Protein AF-A0AAW2SPJ5-F1 (afdb_monomer_lite)

Foldseek 3Di:
DQDPDWPPDKDWDKDAQDPQDPPQFRIWIWIATRHVRDIQIDTHNDDDPDDTDSCVLPVDDPCCLVQLDDDDDPVCVVPVDPCNVPDDPVVVVVVSVVSVVCSVVSNVVVVVSVVVVVVVVVCVVVVPDDDDDDDFQFWKWFADDPPDDAPPPRDRTDDRWTFHDDPDPQWTWTAHPVGHTDPDIDGNVRIDGDDD

Structure (mmCIF, N/CA/C/O backbone):
data_AF-A0AAW2SPJ5-F1
#
_entry.id   AF-A0AAW2SPJ5-F1
#
loop_
_atom_site.group_PDB
_atom_site.id
_atom_site.type_symbol
_atom_site.label_atom_id
_atom_site.label_alt_id
_atom_site.label_comp_id
_atom_site.label_asym_id
_atom_site.label_entity_id
_atom_site.label_seq_id
_atom_site.pdbx_PDB_ins_code
_atom_site.Cartn_x
_atom_site.Cartn_y
_atom_site.Cartn_z
_atom_site.occupancy
_atom_site.B_iso_or_equiv
_atom_site.auth_seq_id
_atom_site.auth_comp_id
_atom_site.auth_asym_id
_atom_site.auth_atom_id
_atom_site.pdbx_PDB_model_num
ATOM 1 N N . MET A 1 1 ? -7.391 -15.418 -20.085 1.00 48.06 1 MET A N 1
ATOM 2 C CA . MET A 1 1 ? -6.372 -15.567 -21.146 1.00 48.06 1 MET A CA 1
ATOM 3 C C . MET A 1 1 ? -5.021 -15.212 -20.549 1.00 48.06 1 MET A C 1
ATOM 5 O O . MET A 1 1 ? -4.951 -14.235 -19.814 1.00 48.06 1 MET A O 1
ATOM 9 N N . LEU A 1 2 ? -3.995 -16.032 -20.772 1.00 53.69 2 LEU A N 1
ATOM 10 C CA . LEU A 1 2 ? -2.617 -15.716 -20.383 1.00 53.69 2 LEU A CA 1
ATOM 11 C C . LEU A 1 2 ? -2.024 -14.816 -21.476 1.00 53.69 2 LEU A C 1
ATOM 13 O O . LEU A 1 2 ? -2.143 -15.155 -22.651 1.00 53.69 2 LEU A O 1
ATOM 17 N N . SER A 1 3 ? -1.439 -13.673 -21.104 1.00 54.03 3 SER A N 1
ATOM 18 C CA . SER A 1 3 ? -0.676 -12.847 -22.052 1.00 54.03 3 SER A CA 1
ATOM 19 C C . SER A 1 3 ? 0.547 -13.659 -22.509 1.00 54.03 3 SER A C 1
ATOM 21 O O . SER A 1 3 ? 1.207 -14.218 -21.641 1.00 54.03 3 SER A O 1
ATOM 23 N N . PRO A 1 4 ? 0.849 -13.803 -23.811 1.00 63.00 4 PRO A N 1
ATOM 24 C CA . PRO A 1 4 ? 1.945 -14.658 -24.276 1.00 63.00 4 PRO A CA 1
ATOM 25 C C . PRO A 1 4 ? 3.341 -14.048 -24.096 1.00 63.00 4 PRO A C 1
ATOM 27 O O . PRO A 1 4 ? 4.329 -14.779 -24.109 1.00 63.00 4 PRO A O 1
ATOM 30 N N . CYS A 1 5 ? 3.440 -12.730 -23.926 1.00 60.53 5 CYS A N 1
ATOM 31 C CA . CYS A 1 5 ? 4.701 -12.033 -23.689 1.00 60.53 5 CYS A CA 1
ATOM 32 C C . CYS A 1 5 ? 4.492 -10.766 -22.831 1.00 60.53 5 CYS A C 1
ATOM 34 O O . CYS A 1 5 ? 3.348 -10.303 -22.692 1.00 60.53 5 CYS A O 1
ATOM 36 N N . PRO A 1 6 ? 5.565 -10.224 -22.213 1.00 57.28 6 PRO A N 1
ATOM 37 C CA . PRO A 1 6 ? 5.503 -8.975 -21.454 1.00 57.28 6 PRO A CA 1
ATOM 38 C C . PRO A 1 6 ? 4.915 -7.828 -22.283 1.00 57.28 6 PRO A C 1
ATOM 40 O O . PRO A 1 6 ? 5.240 -7.691 -23.459 1.00 57.28 6 PRO A O 1
ATOM 43 N N . PHE A 1 7 ? 4.077 -6.995 -21.665 1.00 60.34 7 PHE A N 1
ATOM 44 C CA . PHE A 1 7 ? 3.499 -5.761 -22.220 1.00 60.34 7 PHE A CA 1
ATOM 45 C C . PHE A 1 7 ? 2.563 -5.927 -23.428 1.00 60.34 7 PHE A C 1
ATOM 47 O O . PHE A 1 7 ? 2.058 -4.932 -23.945 1.00 60.34 7 PHE A O 1
ATOM 54 N N . MET A 1 8 ? 2.250 -7.159 -23.844 1.00 57.53 8 MET A N 1
ATOM 55 C CA . MET A 1 8 ? 1.238 -7.409 -24.879 1.00 57.53 8 MET A CA 1
ATOM 56 C C . MET A 1 8 ? -0.180 -7.099 -24.395 1.00 57.53 8 MET A C 1
ATOM 58 O O . MET A 1 8 ? -1.021 -6.648 -25.169 1.00 57.53 8 MET A O 1
ATOM 62 N N . GLN A 1 9 ? -0.450 -7.331 -23.112 1.00 60.78 9 GLN A N 1
ATOM 63 C CA . GLN A 1 9 ? -1.709 -6.963 -22.489 1.00 60.78 9 GLN A CA 1
ATOM 64 C C . GLN A 1 9 ? -1.446 -6.436 -21.087 1.00 60.78 9 GLN A C 1
ATOM 66 O O . GLN A 1 9 ? -0.777 -7.077 -20.277 1.00 60.78 9 GLN A O 1
ATOM 71 N N . TRP A 1 10 ? -2.021 -5.280 -20.797 1.00 73.12 10 TRP A N 1
ATOM 72 C CA . TRP A 1 10 ? -1.913 -4.634 -19.507 1.00 73.12 10 TRP A CA 1
ATOM 73 C C . TRP A 1 10 ? -3.275 -4.071 -19.109 1.00 73.12 10 TRP A C 1
ATOM 75 O O . TRP A 1 10 ? -4.059 -3.642 -19.954 1.00 73.12 10 TRP A O 1
ATOM 85 N N . GLY A 1 11 ? -3.595 -4.168 -17.823 1.00 65.25 11 GLY A N 1
ATOM 86 C CA . GLY A 1 11 ? -4.817 -3.622 -17.248 1.00 65.25 11 GLY A CA 1
ATOM 87 C C . GLY A 1 11 ? -4.515 -2.303 -16.564 1.00 65.25 11 GLY A C 1
ATOM 88 O O . GLY A 1 11 ? -3.612 -2.256 -15.735 1.00 65.25 11 GLY A O 1
ATOM 89 N N . MET A 1 12 ? -5.268 -1.260 -16.893 1.00 79.56 12 MET A N 1
ATOM 90 C CA . MET A 1 12 ? -5.208 0.022 -16.196 1.00 79.56 12 MET A CA 1
ATOM 91 C C . MET A 1 12 ? -6.445 0.185 -15.318 1.00 79.56 12 MET A C 1
ATOM 93 O O . MET A 1 12 ? -7.546 -0.152 -15.750 1.00 79.56 12 MET A O 1
ATOM 97 N N . ASP A 1 13 ? -6.273 0.706 -14.109 1.00 75.56 13 ASP A N 1
ATOM 98 C CA . ASP A 1 13 ? -7.367 1.025 -13.195 1.00 75.56 13 ASP A CA 1
ATOM 99 C C . ASP A 1 13 ? -7.058 2.299 -12.404 1.00 75.56 13 ASP A C 1
ATOM 101 O O . ASP A 1 13 ? -5.897 2.646 -12.200 1.00 75.56 13 ASP A O 1
ATOM 105 N N . ILE A 1 14 ? -8.087 3.006 -11.947 1.00 77.56 14 ILE A N 1
ATOM 106 C CA . ILE A 1 14 ? -7.939 4.196 -11.109 1.00 77.56 14 ILE A CA 1
ATOM 107 C C . ILE A 1 14 ? -8.468 3.883 -9.714 1.00 77.56 14 ILE A C 1
ATOM 109 O O . ILE A 1 14 ? -9.654 3.643 -9.505 1.00 77.56 14 ILE A O 1
ATOM 113 N N . VAL A 1 15 ? -7.589 3.971 -8.722 1.00 77.38 15 VAL A N 1
ATOM 114 C CA . VAL A 1 15 ? -7.917 3.760 -7.314 1.00 77.38 15 VAL A CA 1
ATOM 115 C C . VAL A 1 15 ? -8.087 5.111 -6.621 1.00 77.38 15 VAL A C 1
ATOM 117 O O . VAL A 1 15 ? -7.134 5.873 -6.457 1.00 77.38 15 VAL A O 1
ATOM 120 N N . GLY A 1 16 ? -9.301 5.420 -6.164 1.00 74.94 16 GLY A N 1
ATOM 121 C CA . GLY A 1 16 ? -9.558 6.587 -5.319 1.00 74.94 16 GLY A CA 1
ATOM 122 C C . GLY A 1 16 ? -11.025 7.030 -5.280 1.00 74.94 16 GLY A C 1
ATOM 123 O O . GLY A 1 16 ? -11.860 6.439 -5.960 1.00 74.94 16 GLY A O 1
ATOM 124 N N . PRO A 1 17 ? -11.351 8.074 -4.489 1.00 70.00 17 PRO A N 1
ATOM 125 C CA . PRO A 1 17 ? -10.415 8.986 -3.827 1.00 70.00 17 PRO A CA 1
ATOM 126 C C . PRO A 1 17 ? -9.836 8.463 -2.493 1.00 70.00 17 PRO A C 1
ATOM 128 O O . PRO A 1 17 ? -10.572 8.070 -1.591 1.00 70.00 17 PRO A O 1
ATOM 131 N N . VAL A 1 18 ? -8.509 8.505 -2.342 1.00 82.31 18 VAL A N 1
ATOM 132 C CA . VAL A 1 18 ? -7.763 8.214 -1.103 1.00 82.31 18 VAL A CA 1
ATOM 133 C C . VAL A 1 18 ? -7.512 9.494 -0.283 1.00 82.31 18 VAL A C 1
ATOM 135 O O . VAL A 1 18 ? -7.601 10.596 -0.836 1.00 82.31 18 VAL A O 1
ATOM 138 N N . PRO A 1 19 ? -7.204 9.396 1.032 1.00 81.50 19 PRO A N 1
ATOM 139 C CA . PRO A 1 19 ? -6.885 10.562 1.854 1.00 81.50 19 PRO A CA 1
ATOM 140 C C . PRO A 1 19 ? -5.807 11.433 1.207 1.00 81.50 19 PRO A C 1
ATOM 142 O O . PRO A 1 19 ? -4.801 10.919 0.720 1.00 81.50 19 PRO A O 1
ATOM 145 N N . LEU A 1 20 ? -6.031 12.748 1.222 1.00 73.50 20 LEU A N 1
ATOM 146 C CA . LEU A 1 20 ? -5.197 13.725 0.524 1.00 73.50 20 LEU A CA 1
ATOM 147 C C . LEU A 1 20 ? -3.720 13.581 0.910 1.00 73.50 20 LEU A C 1
ATOM 149 O O . LEU A 1 20 ? -3.338 13.756 2.070 1.00 73.50 20 LEU A O 1
ATOM 153 N N . ALA A 1 21 ? -2.894 13.280 -0.089 1.00 71.81 21 ALA A N 1
ATOM 154 C CA . ALA A 1 21 ? -1.445 13.278 0.024 1.00 71.81 21 ALA A CA 1
ATOM 155 C C . ALA A 1 21 ? -0.864 14.654 -0.352 1.00 71.81 21 ALA A C 1
ATOM 157 O O . ALA A 1 21 ? -1.579 15.576 -0.759 1.00 71.81 21 ALA A O 1
ATOM 158 N N . ALA A 1 22 ? 0.458 14.802 -0.218 1.00 67.19 22 ALA A N 1
ATOM 159 C CA . ALA A 1 22 ? 1.165 16.008 -0.643 1.00 67.19 22 ALA A CA 1
ATOM 160 C C . ALA A 1 22 ? 0.800 16.380 -2.096 1.00 67.19 22 ALA A C 1
ATOM 162 O O . ALA A 1 22 ? 0.761 15.520 -2.977 1.00 67.19 22 ALA A O 1
ATOM 163 N N . GLY A 1 23 ? 0.505 17.662 -2.335 1.00 67.31 23 GLY A N 1
ATOM 164 C CA . GLY A 1 23 ? 0.082 18.157 -3.650 1.00 67.31 23 GLY A CA 1
ATOM 165 C C . GLY A 1 23 ? -1.381 17.873 -4.013 1.00 67.31 23 GLY A C 1
ATOM 166 O O . GLY A 1 23 ? -1.692 17.800 -5.195 1.00 67.31 23 GLY A O 1
ATOM 167 N N . GLN A 1 24 ? -2.268 17.685 -3.025 1.00 76.06 24 GLN A N 1
ATOM 168 C CA . GLN A 1 24 ? -3.706 17.407 -3.223 1.00 76.06 24 GLN A CA 1
ATOM 169 C C . GLN A 1 24 ? -3.997 16.138 -4.047 1.00 76.06 24 GLN A C 1
ATOM 171 O O . GLN A 1 24 ? -5.088 15.972 -4.595 1.00 76.06 24 GLN A O 1
ATOM 176 N N . ARG A 1 25 ? -3.026 15.220 -4.119 1.00 75.75 25 ARG A N 1
ATOM 177 C CA . ARG A 1 25 ? -3.151 13.946 -4.828 1.00 75.75 25 ARG A CA 1
ATOM 178 C C . ARG A 1 25 ? -4.089 13.025 -4.061 1.00 75.75 25 ARG A C 1
ATOM 180 O O . ARG A 1 25 ? -3.880 12.787 -2.870 1.00 75.75 25 ARG A O 1
ATOM 187 N N . LYS A 1 26 ? -5.136 12.557 -4.737 1.00 81.69 26 LYS A N 1
ATOM 188 C CA . LYS A 1 26 ? -6.214 11.747 -4.155 1.00 81.69 26 LYS A CA 1
ATOM 189 C C . LYS A 1 26 ? -6.595 10.536 -4.999 1.00 81.69 26 LYS A C 1
ATOM 191 O O . LYS A 1 26 ? -7.411 9.754 -4.545 1.00 81.69 26 LYS A O 1
ATOM 196 N N . PHE A 1 27 ? -6.033 10.354 -6.185 1.00 76.38 27 PHE A N 1
ATOM 197 C CA . PHE A 1 27 ? -6.242 9.154 -6.995 1.00 76.38 27 PHE A CA 1
ATOM 198 C C . PHE A 1 27 ? -4.905 8.471 -7.263 1.00 76.38 27 PHE A C 1
ATOM 200 O O . PHE A 1 27 ? -3.856 9.096 -7.122 1.00 76.38 27 PHE A O 1
ATOM 207 N N . LEU A 1 28 ? -4.943 7.199 -7.629 1.00 78.81 28 LEU A N 1
ATOM 208 C CA . LEU A 1 28 ? -3.804 6.428 -8.107 1.00 78.81 28 LEU A CA 1
ATOM 209 C C . LEU A 1 28 ? -4.207 5.807 -9.439 1.00 78.81 28 LEU A C 1
ATOM 211 O O . LEU A 1 28 ? -5.129 5.000 -9.457 1.00 78.81 28 LEU A O 1
ATOM 215 N N . LEU A 1 29 ? -3.542 6.160 -10.530 1.00 78.25 29 LEU A N 1
ATOM 216 C CA . LEU A 1 29 ? -3.619 5.372 -11.755 1.00 78.25 29 LEU A CA 1
ATOM 217 C C . LEU A 1 29 ? -2.707 4.166 -11.581 1.00 78.25 29 LEU A C 1
ATOM 219 O O . LEU A 1 29 ? -1.551 4.343 -11.220 1.00 78.25 29 LEU A O 1
ATOM 223 N N . VAL A 1 30 ? -3.213 2.962 -11.805 1.00 77.44 30 VAL A N 1
ATOM 224 C CA . VAL A 1 30 ? -2.493 1.701 -11.645 1.00 77.44 30 VAL A CA 1
ATOM 225 C C . VAL A 1 30 ? -2.467 0.990 -12.986 1.00 77.44 30 VAL A C 1
ATOM 227 O O . VAL A 1 30 ? -3.516 0.801 -13.587 1.00 77.44 30 VAL A O 1
ATOM 230 N N . ALA A 1 31 ? -1.297 0.568 -13.448 1.00 78.50 31 ALA A N 1
ATOM 231 C CA . ALA A 1 31 ? -1.124 -0.179 -14.685 1.00 78.50 31 ALA A CA 1
ATOM 232 C C . ALA A 1 31 ? -0.455 -1.523 -14.378 1.00 78.50 31 ALA A C 1
ATOM 234 O O . ALA A 1 31 ? 0.567 -1.568 -13.702 1.00 78.50 31 ALA A O 1
ATOM 235 N N . ILE A 1 32 ? -1.034 -2.630 -14.837 1.00 76.62 32 ILE A N 1
ATOM 236 C CA . ILE A 1 32 ? -0.573 -3.982 -14.515 1.00 76.62 32 ILE A CA 1
ATOM 237 C C . ILE A 1 32 ? -0.309 -4.749 -15.798 1.00 76.62 32 ILE A C 1
ATOM 239 O O . ILE A 1 32 ? -1.250 -5.052 -16.526 1.00 76.62 32 ILE A O 1
ATOM 243 N N . ASP A 1 33 ? 0.936 -5.148 -16.037 1.00 80.50 33 ASP A N 1
ATOM 244 C CA . ASP A 1 33 ? 1.253 -6.094 -17.105 1.00 80.50 33 ASP A CA 1
ATOM 245 C C . ASP A 1 33 ? 0.731 -7.495 -16.754 1.00 80.50 33 ASP A C 1
ATOM 247 O O . ASP A 1 33 ? 1.022 -8.054 -15.693 1.00 80.50 33 ASP A O 1
ATOM 251 N N . TYR A 1 34 ? -0.054 -8.097 -17.645 1.00 69.56 34 TYR A N 1
ATOM 252 C CA . TYR A 1 34 ? -0.725 -9.363 -17.356 1.00 69.56 34 TYR A CA 1
ATOM 253 C C . TYR A 1 34 ? 0.201 -10.575 -17.410 1.00 69.56 34 TYR A C 1
ATOM 255 O O . TYR A 1 34 ? -0.136 -11.581 -16.771 1.00 69.56 34 TYR A O 1
ATOM 263 N N . PHE A 1 35 ? 1.332 -10.492 -18.119 1.00 59.19 35 PHE A N 1
ATOM 264 C CA . PHE A 1 35 ? 2.318 -11.572 -18.198 1.00 59.19 35 PHE A CA 1
ATOM 265 C C . PHE A 1 35 ? 3.221 -11.598 -16.965 1.00 59.19 35 PHE A C 1
ATOM 267 O O . PHE A 1 35 ? 3.219 -12.569 -16.212 1.00 59.19 35 PHE A O 1
ATOM 274 N N . THR A 1 36 ? 3.945 -10.509 -16.716 1.00 69.19 36 THR A N 1
ATOM 275 C CA . THR A 1 36 ? 4.910 -10.416 -15.612 1.00 69.19 36 THR A CA 1
ATOM 276 C C . THR A 1 36 ? 4.255 -10.143 -14.258 1.00 69.19 36 THR A C 1
ATOM 278 O O . THR A 1 36 ? 4.920 -10.253 -13.230 1.00 69.19 36 THR A O 1
ATOM 281 N N . LYS A 1 37 ? 2.964 -9.770 -14.240 1.00 75.81 37 LYS A N 1
ATOM 282 C CA . LYS A 1 37 ? 2.266 -9.225 -13.058 1.00 75.81 37 LYS A CA 1
ATOM 283 C C . LYS A 1 37 ? 2.956 -7.987 -12.483 1.00 75.81 37 LYS A C 1
ATOM 285 O O . LYS A 1 37 ? 2.783 -7.670 -11.307 1.00 75.81 37 LYS A O 1
ATOM 290 N N . TRP A 1 38 ? 3.740 -7.292 -13.304 1.00 68.81 38 TRP A N 1
ATOM 291 C CA . TRP A 1 38 ? 4.389 -6.046 -12.934 1.00 68.81 38 TRP A CA 1
ATOM 292 C C . TRP A 1 38 ? 3.347 -4.935 -12.779 1.00 68.81 38 TRP A C 1
ATOM 294 O O . TRP A 1 38 ? 2.427 -4.850 -13.589 1.00 68.81 38 TRP A O 1
ATOM 304 N N . VAL A 1 39 ? 3.473 -4.125 -11.724 1.00 71.44 39 VAL A N 1
ATOM 305 C CA . VAL A 1 39 ? 2.496 -3.098 -11.335 1.00 71.44 39 VAL A CA 1
ATOM 306 C C . VAL A 1 39 ? 3.175 -1.736 -11.269 1.00 71.44 39 VAL A C 1
ATOM 308 O O . VAL A 1 39 ? 4.134 -1.558 -10.516 1.00 71.44 39 VAL A O 1
ATOM 311 N N . GLU A 1 40 ? 2.603 -0.787 -11.994 1.00 75.25 40 GLU A N 1
ATOM 312 C CA . GLU A 1 40 ? 2.923 0.632 -12.021 1.00 75.25 40 GLU A CA 1
ATOM 313 C C . GLU A 1 40 ? 1.820 1.421 -11.323 1.00 75.25 40 GLU A C 1
ATOM 315 O O . GLU A 1 40 ? 0.650 1.104 -11.520 1.00 75.25 40 GLU A O 1
ATOM 320 N N . ALA A 1 41 ? 2.149 2.435 -10.515 1.00 79.12 41 ALA A N 1
ATOM 321 C CA . ALA A 1 41 ? 1.128 3.302 -9.931 1.00 79.12 41 ALA A CA 1
ATOM 322 C C . ALA A 1 41 ? 1.574 4.768 -9.827 1.00 79.12 41 ALA A C 1
ATOM 324 O O . ALA A 1 41 ? 2.587 5.062 -9.190 1.00 79.12 41 ALA A O 1
ATOM 325 N N . GLU A 1 42 ? 0.777 5.692 -10.367 1.00 76.38 42 GLU A N 1
ATOM 326 C CA . GLU A 1 42 ? 1.030 7.133 -10.315 1.00 76.38 42 GLU A CA 1
ATOM 327 C C . GLU A 1 42 ? -0.051 7.876 -9.503 1.00 76.38 42 GLU A C 1
ATOM 329 O O . GLU A 1 42 ? -1.245 7.723 -9.769 1.00 76.38 42 GLU A O 1
ATOM 334 N N . PRO A 1 43 ? 0.325 8.694 -8.497 1.00 76.12 43 PRO A N 1
ATOM 335 C CA . PRO A 1 43 ? -0.630 9.469 -7.712 1.00 76.12 43 PRO A CA 1
ATOM 336 C C . PRO A 1 43 ? -1.062 10.762 -8.413 1.00 76.12 43 PRO A C 1
ATOM 338 O O . PRO A 1 43 ? -0.239 11.639 -8.680 1.00 76.12 43 PRO A O 1
ATOM 341 N N . LEU A 1 44 ? -2.374 10.934 -8.573 1.00 69.81 44 LEU A N 1
ATOM 342 C CA . LEU A 1 44 ? -3.002 12.021 -9.322 1.00 69.81 44 LEU A CA 1
ATOM 343 C C . LEU A 1 44 ? -3.829 12.946 -8.427 1.00 69.81 44 LEU A C 1
ATOM 345 O O . LEU A 1 44 ? -4.528 12.513 -7.505 1.00 69.81 44 LEU A O 1
ATOM 349 N N . ALA A 1 45 ? -3.774 14.248 -8.711 1.00 73.62 45 ALA A N 1
ATOM 350 C CA . ALA A 1 45 ? -4.624 15.256 -8.066 1.00 73.62 45 ALA A CA 1
ATOM 351 C C . ALA A 1 45 ? -6.010 15.354 -8.718 1.00 73.62 45 ALA A C 1
ATOM 353 O O . ALA A 1 45 ? -7.016 15.581 -8.036 1.00 73.62 45 ALA A O 1
ATOM 354 N N . ARG A 1 46 ? -6.071 15.139 -10.034 1.00 66.56 46 ARG A N 1
ATOM 355 C CA . ARG A 1 46 ? -7.278 15.138 -10.862 1.00 66.56 46 ARG A CA 1
ATOM 356 C C . ARG A 1 46 ? -7.148 14.050 -11.923 1.00 66.56 46 ARG A C 1
ATOM 358 O O . ARG A 1 46 ? -6.036 13.697 -12.280 1.00 66.56 46 ARG A O 1
ATOM 365 N N . ILE A 1 47 ? -8.281 13.532 -12.384 1.00 62.00 47 ILE A N 1
ATOM 366 C CA . ILE A 1 47 ? -8.345 12.608 -13.517 1.00 62.00 47 ILE A CA 1
ATOM 367 C C . ILE A 1 47 ? -8.557 13.494 -14.745 1.00 62.00 47 ILE A C 1
ATOM 369 O O . ILE A 1 47 ? -9.621 14.096 -14.886 1.00 62.00 47 ILE A O 1
ATOM 373 N N . THR A 1 48 ? -7.518 13.662 -15.555 1.00 55.72 48 THR A N 1
ATOM 374 C CA . THR A 1 48 ? -7.530 14.457 -16.792 1.00 55.72 48 THR A CA 1
ATOM 375 C C . THR A 1 48 ? -6.967 13.605 -17.918 1.00 55.72 48 THR A C 1
ATOM 377 O O . THR A 1 48 ? -6.003 12.885 -17.703 1.00 55.72 48 THR A O 1
ATOM 380 N N . GLU A 1 49 ? -7.533 13.693 -19.118 1.00 45.34 49 GLU A N 1
ATOM 381 C CA . GLU A 1 49 ? -7.251 12.776 -20.238 1.00 45.34 49 GLU A CA 1
ATOM 382 C C . GLU A 1 49 ? -5.833 12.884 -20.855 1.00 45.34 49 GLU A C 1
ATOM 384 O O . GLU A 1 49 ? -5.597 12.295 -21.906 1.00 45.34 49 GLU A O 1
ATOM 389 N N . GLY A 1 50 ? -4.868 13.600 -20.254 1.00 42.47 50 GLY A N 1
ATOM 390 C CA . GLY A 1 50 ? -3.613 13.907 -20.958 1.00 42.47 50 GLY A CA 1
ATOM 391 C C . GLY A 1 50 ? -2.342 14.254 -20.177 1.00 42.47 50 GLY A C 1
ATOM 392 O O . GLY A 1 50 ? -1.412 14.724 -20.823 1.00 42.47 50 GLY A O 1
ATOM 393 N N . GLU A 1 51 ? -2.235 14.058 -18.855 1.00 41.19 51 GLU A N 1
ATOM 394 C CA . GLU A 1 51 ? -1.051 14.547 -18.099 1.00 41.19 51 GLU A CA 1
ATOM 395 C C . GLU A 1 51 ? -0.329 13.525 -17.194 1.00 41.19 51 GLU A C 1
ATOM 397 O O . GLU A 1 51 ? 0.602 13.898 -16.476 1.00 41.19 51 GLU A O 1
ATOM 402 N N . ASP A 1 52 ? -0.677 12.240 -17.252 1.00 46.56 52 ASP A N 1
ATOM 403 C CA . ASP A 1 52 ? -0.110 11.231 -16.346 1.00 46.56 52 ASP A CA 1
ATOM 404 C C . ASP A 1 52 ? 1.098 10.547 -17.008 1.00 46.56 52 ASP A C 1
ATOM 406 O O . ASP A 1 52 ? 0.941 9.650 -17.842 1.00 46.56 52 ASP A O 1
ATOM 410 N N . ASN A 1 53 ? 2.312 11.028 -16.705 1.00 46.25 53 ASN A N 1
ATOM 411 C CA . ASN A 1 53 ? 3.555 10.472 -17.243 1.00 46.25 53 ASN A CA 1
ATOM 412 C C . ASN A 1 53 ? 4.311 9.648 -16.173 1.00 46.25 53 ASN A C 1
ATOM 414 O O . ASN A 1 53 ? 5.069 10.226 -15.377 1.00 46.25 53 ASN A O 1
ATOM 418 N N . PRO A 1 54 ? 4.219 8.302 -16.201 1.00 44.53 54 PRO A N 1
ATOM 419 C CA . PRO A 1 54 ? 4.890 7.416 -15.241 1.00 44.53 54 PRO A CA 1
ATOM 420 C C . PRO A 1 54 ? 6.427 7.554 -15.219 1.00 44.53 54 PRO A C 1
ATOM 422 O O . PRO A 1 54 ? 7.083 7.214 -14.233 1.00 44.53 54 PRO A O 1
ATOM 425 N N . GLN A 1 55 ? 7.036 8.163 -16.243 1.00 41.41 55 GLN A N 1
ATOM 426 C CA . GLN A 1 55 ? 8.487 8.397 -16.359 1.00 41.41 55 GLN A CA 1
ATOM 427 C C . GLN A 1 55 ? 9.115 9.228 -15.218 1.00 41.41 55 GLN A C 1
ATOM 429 O O . GLN A 1 55 ? 10.335 9.337 -15.107 1.00 41.41 55 GLN A O 1
ATOM 434 N N . ARG A 1 56 ? 8.329 9.851 -14.331 1.00 41.88 56 ARG A N 1
ATOM 435 C CA . ARG A 1 56 ? 8.893 10.637 -13.217 1.00 41.88 56 ARG A CA 1
ATOM 436 C C . ARG A 1 56 ? 9.472 9.783 -12.085 1.00 41.88 56 ARG A C 1
ATOM 438 O O . ARG A 1 56 ? 10.344 10.259 -11.355 1.00 41.88 56 ARG A O 1
ATOM 445 N N . VAL A 1 57 ? 8.996 8.548 -11.925 1.00 47.12 57 VAL A N 1
ATOM 446 C CA . VAL A 1 57 ? 9.534 7.571 -10.956 1.00 47.12 57 VAL A CA 1
ATOM 447 C C . VAL A 1 57 ? 10.547 6.637 -11.634 1.00 47.12 57 VAL A C 1
ATOM 449 O O . VAL A 1 57 ? 11.509 6.202 -10.992 1.00 47.12 57 VAL A O 1
ATOM 452 N N . TYR A 1 58 ? 10.386 6.423 -12.941 1.00 50.66 58 TYR A N 1
ATOM 453 C CA . TYR A 1 58 ? 11.177 5.521 -13.772 1.00 50.66 58 TYR A CA 1
ATOM 454 C C . TYR A 1 58 ? 12.030 6.325 -14.736 1.00 50.66 58 TYR A C 1
ATOM 456 O O . TYR A 1 58 ? 11.525 6.904 -15.690 1.00 50.66 58 TYR A O 1
ATOM 464 N N . ARG A 1 59 ? 13.336 6.388 -14.465 1.00 57.28 59 ARG A N 1
ATOM 465 C CA . ARG A 1 59 ? 14.251 7.092 -15.369 1.00 57.28 59 ARG A CA 1
ATOM 466 C C . ARG A 1 59 ? 14.346 6.376 -16.720 1.00 57.28 59 ARG A C 1
ATOM 468 O O . ARG A 1 59 ? 14.537 7.052 -17.719 1.00 57.28 59 ARG A O 1
ATOM 475 N N . GLU A 1 60 ? 14.176 5.055 -16.719 1.00 67.25 60 GLU A N 1
ATOM 476 C CA . GLU A 1 60 ? 14.100 4.209 -17.908 1.00 67.25 60 GLU A CA 1
ATOM 477 C C . GLU A 1 60 ? 12.671 3.698 -18.103 1.00 67.25 60 GLU A C 1
ATOM 479 O O . GLU A 1 60 ? 11.970 3.371 -17.145 1.00 67.25 60 GLU A O 1
ATOM 484 N N . THR A 1 61 ? 12.220 3.602 -19.351 1.00 68.06 61 THR A N 1
ATOM 485 C CA . THR A 1 61 ? 10.888 3.058 -19.640 1.00 68.06 61 THR A CA 1
ATOM 486 C C . THR A 1 61 ? 10.868 1.533 -19.473 1.00 68.06 61 THR A C 1
ATOM 488 O O . THR A 1 61 ? 11.859 0.863 -19.771 1.00 68.06 61 THR A O 1
ATOM 491 N N . PRO A 1 62 ? 9.732 0.921 -19.093 1.00 64.75 62 PRO A N 1
ATOM 492 C CA . PRO A 1 62 ? 9.624 -0.540 -19.033 1.00 64.75 62 PRO A CA 1
ATOM 493 C C . PRO A 1 62 ? 9.980 -1.228 -20.362 1.00 64.75 62 PRO A C 1
ATOM 495 O O . PRO A 1 62 ? 10.565 -2.310 -20.375 1.00 64.75 62 PRO A O 1
ATOM 498 N N . PHE A 1 63 ? 9.693 -0.565 -21.486 1.00 67.88 63 PHE A N 1
ATOM 499 C CA . PHE A 1 63 ? 10.090 -1.023 -22.812 1.00 67.88 63 PHE A CA 1
ATOM 500 C C . PHE A 1 63 ? 11.618 -0.999 -23.002 1.00 67.88 63 PHE A C 1
ATOM 502 O O . PHE A 1 63 ? 12.171 -1.985 -23.488 1.00 67.88 63 PHE A O 1
ATOM 509 N N . SER A 1 64 ? 12.325 0.055 -22.565 1.00 74.19 64 SER A N 1
ATOM 510 C CA . SER A 1 64 ? 13.795 0.090 -22.656 1.00 74.19 64 SER A CA 1
ATOM 511 C C . SER A 1 64 ? 14.466 -0.941 -21.749 1.00 74.19 64 SER A C 1
ATOM 513 O O . SER A 1 64 ? 15.470 -1.526 -22.143 1.00 74.19 64 SER A O 1
ATOM 515 N N . LEU A 1 65 ? 13.882 -1.274 -20.594 1.00 71.25 65 LEU A N 1
ATOM 516 C CA . LEU A 1 65 ? 14.401 -2.342 -19.729 1.00 71.25 65 LEU A CA 1
ATOM 517 C C . LEU A 1 65 ? 14.280 -3.744 -20.350 1.00 71.25 65 LEU A C 1
ATOM 519 O O . LEU A 1 65 ? 15.115 -4.615 -20.082 1.00 71.25 65 LEU A O 1
ATOM 523 N N . VAL A 1 66 ? 13.258 -3.993 -21.173 1.00 69.69 66 VAL A N 1
ATOM 524 C CA . VAL A 1 66 ? 13.083 -5.284 -21.860 1.00 69.69 66 VAL A CA 1
ATOM 525 C C . VAL A 1 66 ? 13.894 -5.350 -23.146 1.00 69.69 66 VAL A C 1
ATOM 527 O O . VAL A 1 66 ? 14.595 -6.338 -23.359 1.00 69.69 66 VAL A O 1
ATOM 530 N N . TYR A 1 67 ? 13.822 -4.308 -23.973 1.00 72.25 67 TYR A N 1
ATOM 531 C CA . TYR A 1 67 ? 14.336 -4.322 -25.344 1.00 72.25 67 TYR A CA 1
ATOM 532 C C . TYR A 1 67 ? 15.658 -3.561 -25.527 1.00 72.25 67 TYR A C 1
ATOM 534 O O . TYR A 1 67 ? 16.230 -3.584 -26.610 1.00 72.25 67 TYR A O 1
ATOM 542 N N . GLY A 1 68 ? 16.157 -2.888 -24.488 1.00 71.50 68 GLY A N 1
ATOM 543 C CA . GLY A 1 68 ? 17.426 -2.147 -24.495 1.00 71.50 68 GLY A CA 1
ATOM 544 C C . GLY A 1 68 ? 17.334 -0.754 -25.107 1.00 71.50 68 GLY A C 1
ATOM 545 O O . GLY A 1 68 ? 18.283 0.015 -25.044 1.00 71.50 68 GLY A O 1
ATOM 546 N N . THR A 1 69 ? 16.197 -0.389 -25.688 1.00 77.38 69 THR A N 1
ATOM 547 C CA . THR A 1 69 ? 16.004 0.897 -26.366 1.00 77.38 69 THR A CA 1
ATOM 548 C C . THR A 1 69 ? 14.643 1.467 -26.039 1.00 77.38 69 THR A C 1
ATOM 550 O O . THR A 1 69 ? 13.683 0.711 -25.937 1.00 77.38 69 THR A O 1
ATOM 553 N N . GLU A 1 70 ? 14.519 2.786 -25.937 1.00 77.00 70 GLU A N 1
ATOM 554 C CA . GLU A 1 70 ? 13.210 3.431 -25.806 1.00 77.00 70 GLU A CA 1
ATOM 555 C C . GLU A 1 70 ? 12.320 3.164 -27.024 1.00 77.00 70 GLU A C 1
ATOM 557 O O . GLU A 1 70 ? 12.776 3.266 -28.171 1.00 77.00 70 GLU A O 1
ATOM 562 N N . ALA A 1 71 ? 11.042 2.877 -26.764 1.00 76.75 71 ALA A N 1
ATOM 563 C CA . ALA A 1 71 ? 10.033 2.711 -27.803 1.00 76.75 71 ALA A CA 1
ATOM 564 C C . ALA A 1 71 ? 9.877 3.995 -28.625 1.00 76.75 71 ALA A C 1
ATOM 566 O O . ALA A 1 71 ? 9.938 5.097 -28.080 1.00 76.75 71 ALA A O 1
ATOM 567 N N . ILE A 1 72 ? 9.602 3.847 -29.921 1.00 71.81 72 ILE A N 1
ATOM 568 C CA . ILE A 1 72 ? 9.074 4.947 -30.731 1.00 71.81 72 ILE A CA 1
ATOM 569 C C . ILE A 1 72 ? 7.582 5.042 -30.420 1.00 71.81 72 ILE A C 1
ATOM 571 O O . ILE A 1 72 ? 6.821 4.114 -30.701 1.00 71.81 72 ILE A O 1
ATOM 575 N N . ILE A 1 73 ? 7.159 6.145 -29.808 1.00 72.25 73 ILE A N 1
ATOM 576 C CA . ILE A 1 73 ? 5.742 6.374 -29.517 1.00 72.25 73 ILE A CA 1
ATOM 577 C C . ILE A 1 73 ? 4.984 6.760 -30.800 1.00 72.25 73 ILE A C 1
ATOM 579 O O . ILE A 1 73 ? 5.547 7.437 -31.660 1.00 72.25 73 ILE A O 1
ATOM 583 N N . PRO A 1 74 ? 3.690 6.413 -30.940 1.00 59.25 74 PRO A N 1
ATOM 584 C CA . PRO A 1 74 ? 2.909 6.743 -32.137 1.00 59.25 74 PRO A CA 1
ATOM 585 C C . PRO A 1 74 ? 2.906 8.236 -32.511 1.00 59.25 74 PRO A C 1
ATOM 587 O O . PRO A 1 74 ? 2.855 8.579 -33.689 1.00 59.25 74 PRO A O 1
ATOM 590 N N . ALA A 1 75 ? 3.020 9.134 -31.526 1.00 63.62 75 ALA A N 1
ATOM 591 C CA . ALA A 1 75 ? 3.121 10.575 -31.760 1.00 63.62 75 ALA A CA 1
ATOM 592 C C . ALA A 1 75 ? 4.381 10.975 -32.560 1.00 63.62 75 ALA A C 1
ATOM 594 O O . ALA A 1 75 ? 4.315 11.893 -33.375 1.00 63.62 75 ALA A O 1
ATOM 595 N N . GLU A 1 76 ? 5.500 10.260 -32.390 1.00 60.12 76 GLU A N 1
ATOM 596 C CA . GLU A 1 76 ? 6.749 10.488 -33.138 1.00 60.12 76 GLU A CA 1
ATOM 597 C C . GLU A 1 76 ? 6.678 10.020 -34.600 1.00 60.12 76 GLU A C 1
ATOM 599 O O . GLU A 1 76 ? 7.507 10.419 -35.416 1.00 60.12 76 GLU A O 1
ATOM 604 N N . LEU A 1 77 ? 5.695 9.181 -34.947 1.00 63.75 77 LEU A N 1
ATOM 605 C CA . LEU A 1 77 ? 5.430 8.791 -36.336 1.00 63.75 77 LEU A CA 1
ATOM 606 C C . LEU A 1 77 ? 4.567 9.834 -37.059 1.00 63.75 77 LEU A C 1
ATOM 608 O O . LEU A 1 77 ? 4.723 10.035 -38.260 1.00 63.75 77 LEU A O 1
ATOM 612 N N . GLY A 1 78 ? 3.662 10.497 -36.330 1.00 68.19 78 GLY A N 1
ATOM 613 C CA . GLY A 1 78 ? 2.801 11.557 -36.867 1.00 68.19 78 GLY A CA 1
ATOM 614 C C . GLY A 1 78 ? 3.523 12.894 -37.061 1.00 68.19 78 GLY A C 1
ATOM 615 O O . GLY A 1 78 ? 3.189 13.646 -37.975 1.00 68.19 78 GLY A O 1
ATOM 616 N N . ILE A 1 79 ? 4.527 13.179 -36.227 1.00 77.44 79 ILE A N 1
ATOM 617 C CA . ILE A 1 79 ? 5.435 14.324 -36.360 1.00 77.44 79 ILE A CA 1
ATOM 618 C C . ILE A 1 79 ? 6.851 13.750 -36.396 1.00 77.44 79 ILE A C 1
ATOM 620 O O . ILE A 1 79 ? 7.306 13.278 -35.353 1.00 77.44 79 ILE A O 1
ATOM 624 N N . PRO A 1 80 ? 7.549 13.768 -37.547 1.00 71.88 80 PRO A N 1
ATOM 625 C CA . PRO A 1 80 ? 8.817 13.067 -37.689 1.00 71.88 80 PRO A CA 1
ATOM 626 C C . PRO A 1 80 ? 9.835 13.598 -36.675 1.00 71.88 80 PRO A C 1
ATOM 628 O O . PRO A 1 80 ? 10.322 14.726 -36.775 1.00 71.88 80 PRO A O 1
ATOM 631 N N . SER A 1 81 ? 10.132 12.773 -35.669 1.00 68.62 81 SER A N 1
ATOM 632 C CA . SER A 1 81 ? 11.129 13.084 -34.648 1.00 68.62 81 SER A CA 1
ATOM 633 C C . SER A 1 81 ? 12.540 12.985 -35.239 1.00 68.62 81 SER A C 1
ATOM 635 O O . SER A 1 81 ? 12.759 12.369 -36.285 1.00 68.62 81 SER A O 1
ATOM 637 N N . HIS A 1 82 ? 13.540 13.570 -34.572 1.00 73.94 82 HIS A N 1
ATOM 638 C CA . HIS A 1 82 ? 14.933 13.501 -35.039 1.00 73.94 82 HIS A CA 1
ATOM 639 C C . HIS A 1 82 ? 15.429 12.051 -35.196 1.00 73.94 82 HIS A C 1
ATOM 641 O O . HIS A 1 82 ? 16.213 11.763 -36.098 1.00 73.94 82 HIS A O 1
ATOM 647 N N . ARG A 1 83 ? 14.921 11.132 -34.358 1.00 71.81 83 ARG A N 1
ATOM 648 C CA . ARG A 1 83 ? 15.214 9.690 -34.417 1.00 71.81 83 ARG A CA 1
ATOM 649 C C . ARG A 1 83 ? 14.684 9.043 -35.700 1.00 71.81 83 ARG A C 1
ATOM 651 O O . ARG A 1 83 ? 15.327 8.140 -36.219 1.00 71.81 83 ARG A O 1
ATOM 658 N N . VAL A 1 84 ? 13.543 9.515 -36.206 1.00 75.88 84 VAL A N 1
ATOM 659 C CA . VAL A 1 84 ? 12.922 9.030 -37.449 1.00 75.88 84 VAL A CA 1
ATOM 660 C C . VAL A 1 84 ? 13.589 9.664 -38.672 1.00 75.88 84 VAL A C 1
ATOM 662 O O . VAL A 1 84 ? 13.877 8.969 -39.640 1.00 75.88 84 VAL A O 1
ATOM 665 N N . MET A 1 85 ? 13.880 10.969 -38.626 1.00 80.75 85 MET A N 1
ATOM 666 C CA . MET A 1 85 ? 14.467 11.693 -39.763 1.00 80.75 85 MET A CA 1
ATOM 667 C C . MET A 1 85 ? 15.907 11.277 -40.080 1.00 80.75 85 MET A C 1
ATOM 669 O O . MET A 1 85 ? 16.276 11.223 -41.248 1.00 80.75 85 MET A O 1
ATOM 673 N N . ASN A 1 86 ? 16.710 10.972 -39.058 1.00 77.81 86 ASN A N 1
ATOM 674 C CA . ASN A 1 86 ? 18.125 10.613 -39.206 1.00 77.81 86 ASN A CA 1
ATOM 675 C C . ASN A 1 86 ? 18.380 9.115 -38.995 1.00 77.81 86 ASN A C 1
ATOM 677 O O . ASN A 1 86 ? 19.465 8.718 -38.563 1.00 77.81 86 ASN A O 1
ATOM 681 N N . PHE A 1 87 ? 17.375 8.278 -39.258 1.00 77.12 87 PHE A N 1
ATOM 682 C CA . PHE A 1 87 ? 17.514 6.835 -39.139 1.00 77.12 87 PHE A CA 1
ATOM 683 C C . PHE A 1 87 ? 18.546 6.306 -40.147 1.00 77.12 87 PHE A C 1
ATOM 685 O O . PHE A 1 87 ? 18.427 6.509 -41.354 1.00 77.12 87 PHE A O 1
ATOM 692 N N . SER A 1 88 ? 19.548 5.597 -39.637 1.00 84.12 88 SER A N 1
ATOM 693 C CA . SER A 1 88 ? 20.499 4.812 -40.422 1.00 84.12 88 SER A CA 1
ATOM 694 C C . SER A 1 88 ? 20.546 3.414 -39.828 1.00 84.12 88 SER A C 1
ATOM 696 O O . SER A 1 88 ? 20.782 3.262 -38.627 1.00 84.12 88 SER A O 1
ATOM 698 N N . GLU A 1 89 ? 20.314 2.404 -40.662 1.00 79.25 89 GLU A N 1
ATOM 699 C CA . GLU A 1 89 ? 20.257 1.000 -40.251 1.00 79.25 89 GLU A CA 1
ATOM 700 C C . GLU A 1 89 ? 21.577 0.551 -39.610 1.00 79.25 89 GLU A C 1
ATOM 702 O O . GLU A 1 89 ? 21.581 0.022 -38.500 1.00 79.25 89 GLU A O 1
ATOM 707 N N . GLU A 1 90 ? 22.709 0.895 -40.229 1.00 81.94 90 GLU A N 1
ATOM 708 C CA . GLU A 1 90 ? 24.047 0.570 -39.724 1.00 81.94 90 GLU A CA 1
ATOM 709 C C . GLU A 1 90 ? 24.343 1.248 -38.374 1.00 81.94 90 GLU A C 1
ATOM 711 O O . GLU A 1 90 ? 24.884 0.634 -37.448 1.00 81.94 90 GLU A O 1
ATOM 716 N N . CYS A 1 91 ? 23.968 2.522 -38.216 1.00 78.06 91 CYS A N 1
ATOM 717 C CA . CYS A 1 91 ? 24.136 3.221 -36.942 1.00 78.06 91 CYS A CA 1
ATOM 718 C C . CYS A 1 91 ? 23.222 2.638 -35.854 1.00 78.06 91 CYS A C 1
ATOM 720 O O . CYS A 1 91 ? 23.643 2.520 -34.702 1.00 78.06 91 CYS A O 1
ATOM 722 N N . ASN A 1 92 ? 21.994 2.256 -36.214 1.00 80.75 92 ASN A N 1
ATOM 723 C CA . ASN A 1 92 ? 21.014 1.684 -35.299 1.00 80.75 92 ASN A CA 1
ATOM 724 C C . ASN A 1 92 ? 21.430 0.291 -34.807 1.00 80.75 92 ASN A C 1
ATOM 726 O O . ASN A 1 92 ? 21.356 0.037 -33.608 1.00 80.75 92 ASN A O 1
ATOM 730 N N . GLU A 1 93 ? 21.935 -0.584 -35.682 1.00 82.12 93 GLU A N 1
ATOM 731 C CA . GLU A 1 93 ? 22.452 -1.901 -35.282 1.00 82.12 93 GLU A CA 1
ATOM 732 C C . GLU A 1 93 ? 23.615 -1.786 -34.293 1.00 82.12 93 GLU A C 1
ATOM 734 O O . GLU A 1 93 ? 23.657 -2.471 -33.268 1.00 82.12 93 GLU A O 1
ATOM 739 N N . ASN A 1 94 ? 24.557 -0.888 -34.580 1.00 84.38 94 ASN A N 1
ATOM 740 C CA . ASN A 1 94 ? 25.707 -0.656 -33.714 1.00 84.38 94 ASN A CA 1
ATOM 741 C C . ASN A 1 94 ? 25.298 -0.065 -32.358 1.00 84.38 94 ASN A C 1
ATOM 743 O O . ASN A 1 94 ? 25.881 -0.417 -31.331 1.00 84.38 94 ASN A O 1
ATOM 747 N N . LEU A 1 95 ? 24.293 0.813 -32.337 1.00 80.31 95 LEU A N 1
ATOM 748 C CA . LEU A 1 95 ? 23.729 1.355 -31.104 1.00 80.31 95 LEU A CA 1
ATOM 749 C C . LEU A 1 95 ? 22.982 0.275 -30.308 1.00 80.31 95 LEU A C 1
ATOM 751 O O . LEU A 1 95 ? 23.164 0.180 -29.098 1.00 80.31 95 LEU A O 1
ATOM 755 N N . LEU A 1 96 ? 22.200 -0.573 -30.981 1.00 80.44 96 LEU A N 1
ATOM 756 C CA . LEU A 1 96 ? 21.442 -1.651 -30.350 1.00 80.44 96 LEU A CA 1
ATOM 757 C C . LEU A 1 96 ? 22.366 -2.669 -29.674 1.00 80.44 96 LEU A C 1
ATOM 759 O O . LEU A 1 96 ? 22.103 -3.053 -28.539 1.00 80.44 96 LEU A O 1
ATOM 763 N N . ARG A 1 97 ? 23.480 -3.044 -30.317 1.00 83.56 97 ARG A N 1
ATOM 764 C CA . ARG A 1 97 ? 24.504 -3.906 -29.699 1.00 83.56 97 ARG A CA 1
ATOM 765 C C . ARG A 1 97 ? 25.045 -3.305 -28.401 1.00 83.56 97 ARG A C 1
ATOM 767 O O . ARG A 1 97 ? 25.012 -3.964 -27.371 1.00 83.56 97 ARG A O 1
ATOM 774 N N . LYS A 1 98 ? 25.449 -2.030 -28.428 1.00 83.56 98 LYS A N 1
ATOM 775 C CA . LYS A 1 98 ? 25.936 -1.322 -27.229 1.00 83.56 98 LYS A CA 1
ATOM 776 C C . LYS A 1 98 ? 24.881 -1.253 -26.128 1.00 83.56 98 LYS A C 1
ATOM 778 O O . LYS A 1 98 ? 25.202 -1.378 -24.954 1.00 83.56 98 LYS A O 1
ATOM 783 N N . ASN A 1 99 ? 23.625 -1.048 -26.501 1.00 84.06 99 ASN A N 1
ATOM 784 C CA . ASN A 1 99 ? 22.531 -0.983 -25.544 1.00 84.06 99 ASN A CA 1
ATOM 785 C C . ASN A 1 99 ? 22.246 -2.339 -24.890 1.00 84.06 99 ASN A C 1
ATOM 787 O O . ASN A 1 99 ? 21.950 -2.376 -23.699 1.00 84.06 99 ASN A O 1
ATOM 791 N N . LEU A 1 100 ? 22.363 -3.441 -25.638 1.00 79.31 100 LEU A N 1
ATOM 792 C CA . LEU A 1 100 ? 22.242 -4.791 -25.087 1.00 79.31 100 LEU A CA 1
ATOM 793 C C . LEU A 1 100 ? 23.349 -5.089 -24.071 1.00 79.31 100 LEU A C 1
ATOM 795 O O . LEU A 1 100 ? 23.048 -5.666 -23.033 1.00 79.31 100 LEU A O 1
ATOM 799 N N . ASP A 1 101 ? 24.581 -4.634 -24.310 1.00 86.12 101 ASP A N 1
ATOM 800 C CA . ASP A 1 101 ? 25.678 -4.796 -23.344 1.00 86.12 101 ASP A CA 1
ATOM 801 C C . ASP A 1 101 ? 25.413 -4.028 -22.033 1.00 86.12 101 ASP A C 1
ATOM 803 O O . ASP A 1 101 ? 25.772 -4.478 -20.948 1.00 86.12 101 ASP A O 1
ATOM 807 N N . LEU A 1 102 ? 24.747 -2.871 -22.115 1.00 83.88 102 LEU A N 1
ATOM 808 C CA . LEU A 1 102 ? 24.459 -2.003 -20.965 1.00 83.88 102 LEU A CA 1
ATOM 809 C C . LEU A 1 102 ? 23.143 -2.342 -20.245 1.00 83.88 102 LEU A C 1
ATOM 811 O O . LEU A 1 102 ? 22.886 -1.832 -19.150 1.00 83.88 102 LEU A O 1
ATOM 815 N N . ILE A 1 103 ? 22.292 -3.181 -20.841 1.00 80.75 103 ILE A N 1
ATOM 816 C CA . ILE A 1 103 ? 20.925 -3.410 -20.357 1.00 80.75 103 ILE A CA 1
ATOM 817 C C . ILE A 1 103 ? 20.895 -4.056 -18.970 1.00 80.75 103 ILE A C 1
ATOM 819 O O . ILE A 1 103 ? 20.006 -3.766 -18.168 1.00 80.75 103 ILE A O 1
ATOM 823 N N . GLU A 1 104 ? 21.869 -4.913 -18.661 1.00 79.44 104 GLU A N 1
ATOM 824 C CA . GLU A 1 104 ? 21.965 -5.580 -17.362 1.00 79.44 104 GLU A CA 1
ATOM 825 C C . GLU A 1 104 ? 22.264 -4.577 -16.245 1.00 79.44 104 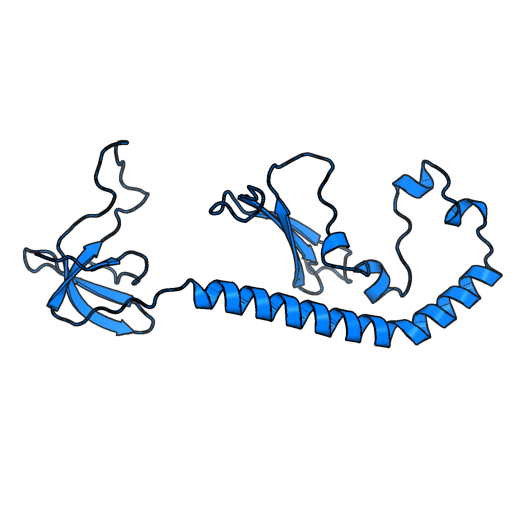GLU A C 1
ATOM 827 O O . GLU A 1 104 ? 21.584 -4.581 -15.216 1.00 79.44 104 GLU A O 1
ATOM 832 N N . GLU A 1 105 ? 23.184 -3.638 -16.482 1.00 85.31 105 GLU A N 1
ATOM 833 C CA . GLU A 1 105 ? 23.480 -2.572 -15.524 1.00 85.31 105 GLU A CA 1
ATOM 834 C C . GLU A 1 105 ? 22.272 -1.661 -15.281 1.00 85.31 105 GLU A C 1
ATOM 836 O O . GLU A 1 105 ? 22.036 -1.216 -14.154 1.00 85.31 105 GLU A O 1
ATOM 841 N N . LEU A 1 106 ? 21.514 -1.346 -16.337 1.00 80.75 106 LEU A N 1
ATOM 842 C CA . LEU A 1 106 ? 20.306 -0.523 -16.232 1.00 80.75 106 LEU A CA 1
ATOM 843 C C . LEU A 1 106 ? 19.235 -1.234 -15.399 1.00 80.75 106 LEU A C 1
ATOM 845 O O . LEU A 1 106 ? 18.668 -0.631 -14.484 1.00 80.75 106 LEU A O 1
ATOM 849 N N . ARG A 1 107 ? 19.025 -2.533 -15.644 1.00 79.94 107 ARG A N 1
ATOM 850 C CA . ARG A 1 107 ? 18.100 -3.371 -14.864 1.00 79.94 107 ARG A CA 1
ATOM 851 C C . ARG A 1 107 ? 18.477 -3.414 -13.389 1.00 79.94 107 ARG A C 1
ATOM 853 O O . ARG A 1 107 ? 17.597 -3.282 -12.539 1.00 79.94 107 ARG A O 1
ATOM 86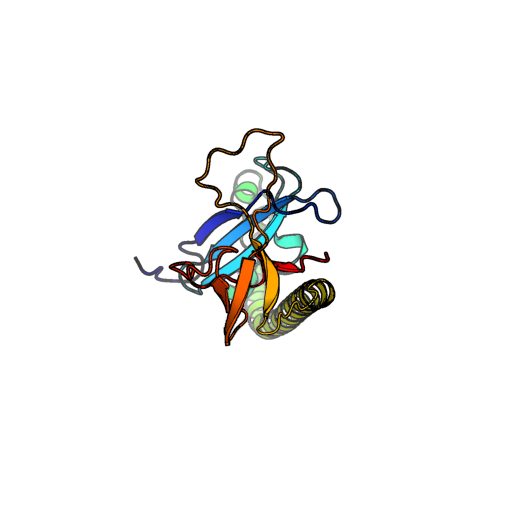0 N N . GLU A 1 108 ? 19.758 -3.565 -13.068 1.00 80.25 108 GLU A N 1
ATOM 861 C CA . GLU A 1 108 ? 20.222 -3.585 -11.679 1.00 80.25 108 GLU A CA 1
ATOM 862 C C . GLU A 1 108 ? 20.013 -2.226 -10.989 1.00 80.25 108 GLU A C 1
ATOM 864 O O . GLU A 1 108 ? 19.471 -2.155 -9.880 1.00 80.25 108 GLU A O 1
ATOM 869 N N . LYS A 1 109 ? 20.370 -1.127 -11.666 1.00 81.12 109 LYS A N 1
ATOM 870 C CA . LYS A 1 109 ? 20.186 0.240 -11.151 1.00 81.12 109 LYS A CA 1
ATOM 871 C C . LYS A 1 109 ? 18.715 0.541 -10.862 1.00 81.12 109 LYS A C 1
ATOM 873 O O . LYS A 1 109 ? 18.397 1.079 -9.794 1.00 81.12 109 LYS A O 1
ATOM 878 N N . ASP A 1 110 ? 17.813 0.172 -11.767 1.00 69.94 110 ASP A N 1
ATOM 879 C CA . ASP A 1 110 ? 16.383 0.387 -11.562 1.00 69.94 110 ASP A CA 1
ATOM 880 C C . ASP A 1 110 ? 15.781 -0.564 -10.534 1.00 69.94 110 ASP A C 1
ATOM 882 O O . ASP A 1 110 ? 14.953 -0.133 -9.729 1.00 69.94 110 ASP A O 1
ATOM 886 N N . PHE A 1 111 ? 16.251 -1.811 -10.449 1.00 77.38 111 PHE A N 1
ATOM 887 C CA . PHE A 1 111 ? 15.859 -2.714 -9.370 1.00 77.38 111 PHE A CA 1
ATOM 888 C C . PHE A 1 111 ? 16.162 -2.102 -7.996 1.00 77.38 111 PHE A C 1
ATOM 890 O O . PHE A 1 111 ? 15.278 -2.036 -7.137 1.00 77.38 111 PHE A O 1
ATOM 897 N N . LEU A 1 112 ? 17.374 -1.576 -7.795 1.00 80.62 112 LEU A N 1
ATOM 898 C CA . LEU A 1 112 ? 17.761 -0.910 -6.548 1.00 80.62 112 LEU A CA 1
ATOM 899 C C . LEU A 1 112 ? 16.899 0.326 -6.256 1.00 80.62 112 LEU A C 1
ATOM 901 O O . LEU A 1 112 ? 16.509 0.556 -5.106 1.00 80.62 112 LEU A O 1
ATOM 905 N N . ARG A 1 113 ? 16.554 1.112 -7.283 1.00 72.25 113 ARG A N 1
ATOM 906 C CA . ARG A 1 113 ? 15.658 2.270 -7.143 1.00 72.25 113 ARG A CA 1
ATOM 907 C C . ARG A 1 113 ? 14.249 1.843 -6.732 1.00 72.25 113 ARG A C 1
ATOM 909 O O . ARG A 1 113 ? 13.707 2.422 -5.788 1.00 72.25 113 ARG A O 1
ATOM 916 N N . ILE A 1 114 ? 13.682 0.826 -7.382 1.00 68.44 114 ILE A N 1
ATOM 917 C CA . ILE A 1 114 ? 12.356 0.276 -7.067 1.00 68.44 114 ILE A CA 1
ATOM 918 C C . ILE A 1 114 ? 12.336 -0.252 -5.632 1.00 68.44 114 ILE A C 1
ATOM 920 O O . ILE A 1 114 ? 11.421 0.063 -4.869 1.00 68.44 114 ILE A O 1
ATOM 924 N N . GLN A 1 115 ? 13.359 -1.010 -5.230 1.00 69.44 115 GLN A N 1
ATOM 925 C CA . GLN A 1 115 ? 13.502 -1.504 -3.858 1.00 69.44 115 GLN A CA 1
ATOM 926 C C . GLN A 1 115 ? 13.551 -0.349 -2.855 1.00 69.44 115 GLN A C 1
ATOM 928 O O . GLN A 1 115 ? 12.815 -0.339 -1.866 1.00 69.44 115 GLN A O 1
ATOM 933 N N . ARG A 1 116 ? 14.360 0.679 -3.131 1.00 73.12 116 ARG A N 1
ATOM 934 C CA . ARG A 1 116 ? 14.453 1.872 -2.283 1.00 73.12 116 ARG A CA 1
ATOM 935 C C . ARG A 1 116 ? 13.111 2.593 -2.168 1.00 73.12 116 ARG A C 1
ATOM 937 O O . ARG A 1 116 ? 12.728 2.968 -1.062 1.00 73.12 116 ARG A O 1
ATOM 944 N N . TYR A 1 117 ? 12.392 2.760 -3.276 1.00 68.69 117 TYR A N 1
ATOM 945 C CA . TYR A 1 117 ? 11.073 3.387 -3.290 1.00 68.69 117 TYR A CA 1
ATOM 946 C C . TYR A 1 117 ? 10.063 2.593 -2.454 1.00 68.69 117 TYR A C 1
ATOM 948 O O . TYR A 1 117 ? 9.431 3.158 -1.558 1.00 68.69 117 TYR A O 1
ATOM 956 N N . LYS A 1 118 ? 9.978 1.271 -2.663 1.00 73.88 118 LYS A N 1
ATOM 957 C CA . LYS A 1 118 ? 9.128 0.373 -1.866 1.00 73.88 118 LYS A CA 1
ATOM 958 C C . LYS A 1 118 ? 9.440 0.488 -0.375 1.00 73.88 118 LYS A C 1
ATOM 960 O O . LYS A 1 118 ? 8.525 0.663 0.425 1.00 73.88 118 LYS A O 1
ATOM 965 N N . ASN A 1 119 ? 10.719 0.489 -0.005 1.00 72.50 119 ASN A N 1
ATOM 966 C CA . ASN A 1 119 ? 11.145 0.620 1.388 1.00 72.50 119 ASN A CA 1
ATOM 967 C C . ASN A 1 119 ? 10.749 1.970 2.000 1.00 72.50 119 ASN A C 1
ATOM 969 O O . ASN A 1 119 ? 10.236 2.013 3.117 1.00 72.50 119 ASN A O 1
ATOM 973 N N . ILE A 1 120 ? 10.925 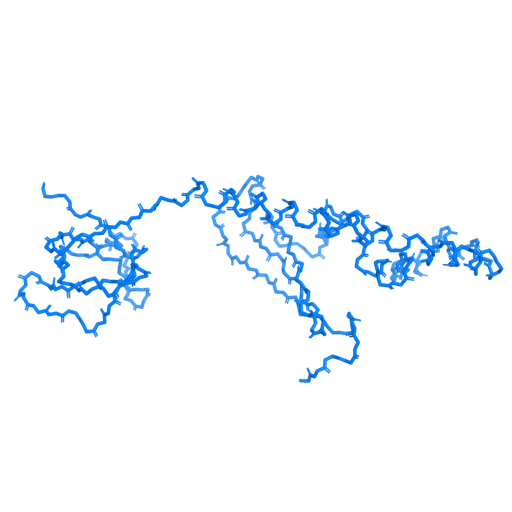3.078 1.274 1.00 73.81 120 ILE A N 1
ATOM 974 C CA . ILE A 1 120 ? 10.496 4.410 1.733 1.00 73.81 120 ILE A CA 1
ATOM 975 C C . ILE A 1 120 ? 8.978 4.444 1.944 1.00 73.81 120 ILE A C 1
ATOM 977 O O . ILE A 1 120 ? 8.513 4.979 2.955 1.00 73.81 120 ILE A O 1
ATOM 981 N N . MET A 1 121 ? 8.210 3.855 1.027 1.00 67.31 121 MET A N 1
ATOM 982 C CA . MET A 1 121 ? 6.752 3.785 1.122 1.00 67.31 121 MET A CA 1
ATOM 983 C C . MET A 1 121 ? 6.298 2.944 2.320 1.00 67.31 121 MET A C 1
ATOM 985 O O . MET A 1 121 ? 5.485 3.420 3.116 1.00 67.31 121 MET A O 1
ATOM 989 N N . ILE A 1 122 ? 6.877 1.753 2.509 1.00 70.88 122 ILE A N 1
ATOM 990 C CA . ILE A 1 122 ? 6.610 0.873 3.658 1.00 70.88 122 ILE A CA 1
ATOM 991 C C . ILE A 1 122 ? 6.933 1.593 4.968 1.00 70.88 122 ILE A C 1
ATOM 993 O O . ILE A 1 122 ? 6.102 1.633 5.872 1.00 70.88 122 ILE A O 1
ATOM 997 N N . ASN A 1 123 ? 8.100 2.230 5.060 1.00 71.94 123 ASN A N 1
ATOM 998 C CA . ASN A 1 123 ? 8.514 2.951 6.263 1.00 71.94 123 ASN A CA 1
ATOM 999 C C . ASN A 1 123 ? 7.588 4.132 6.558 1.00 71.94 123 ASN A C 1
ATOM 1001 O O . ASN A 1 123 ? 7.200 4.355 7.704 1.00 71.94 123 ASN A O 1
ATOM 1005 N N . SER A 1 124 ? 7.189 4.871 5.524 1.00 70.38 124 SER A N 1
ATOM 1006 C CA . SER A 1 124 ? 6.266 5.999 5.656 1.00 70.38 124 SER A CA 1
ATOM 1007 C C . SER A 1 124 ? 4.864 5.554 6.076 1.00 70.38 124 SER A C 1
ATOM 1009 O O . SER A 1 124 ? 4.184 6.282 6.802 1.00 70.38 124 SER A O 1
ATOM 1011 N N . TYR A 1 125 ? 4.402 4.387 5.618 1.00 66.94 125 TYR A N 1
ATOM 1012 C CA . TYR A 1 125 ? 3.150 3.777 6.064 1.00 66.94 125 TYR A CA 1
ATOM 1013 C C . TYR A 1 125 ? 3.268 3.300 7.517 1.00 66.94 125 TYR A C 1
ATOM 1015 O O . TYR A 1 125 ? 2.547 3.803 8.377 1.00 66.94 125 TYR A O 1
ATOM 1023 N N . ASN A 1 126 ? 4.245 2.441 7.821 1.00 74.00 126 ASN A N 1
ATOM 1024 C CA . ASN A 1 126 ? 4.465 1.872 9.154 1.00 74.00 126 ASN A CA 1
ATOM 1025 C C . ASN A 1 126 ? 4.669 2.949 10.229 1.00 74.00 126 ASN A C 1
ATOM 1027 O O . ASN A 1 126 ? 4.131 2.823 11.322 1.00 74.00 126 ASN A O 1
ATOM 1031 N N . LYS A 1 127 ? 5.353 4.059 9.911 1.00 73.12 127 LYS A N 1
ATOM 1032 C CA . LYS A 1 127 ? 5.517 5.205 10.826 1.00 73.12 127 LYS A CA 1
ATOM 1033 C C . LYS A 1 127 ? 4.186 5.860 11.226 1.00 73.12 127 LYS A C 1
ATOM 1035 O O . LYS A 1 127 ? 4.095 6.451 12.299 1.00 73.12 127 LYS A O 1
ATOM 1040 N N . ARG A 1 128 ? 3.167 5.807 10.363 1.00 70.12 128 ARG A N 1
ATOM 1041 C CA . ARG A 1 128 ? 1.843 6.414 10.596 1.00 70.12 128 ARG A CA 1
ATOM 1042 C C . ARG A 1 128 ? 0.842 5.445 11.226 1.00 70.12 128 ARG A C 1
ATOM 1044 O O . ARG A 1 128 ? -0.142 5.901 11.810 1.00 70.12 128 ARG A O 1
ATOM 1051 N N . VAL A 1 129 ? 1.076 4.137 11.132 1.00 72.19 129 VAL A N 1
ATOM 1052 C CA . VAL A 1 129 ? 0.214 3.121 11.746 1.00 72.19 129 VAL A CA 1
ATOM 1053 C C . VAL A 1 129 ? 0.448 3.110 13.255 1.00 72.19 129 VAL A C 1
ATOM 1055 O O . VAL A 1 129 ? 1.485 2.673 13.743 1.00 72.19 129 VAL A O 1
ATOM 1058 N N . LYS A 1 130 ? -0.540 3.582 14.018 1.00 73.12 130 LYS A N 1
ATOM 1059 C CA . LYS A 1 130 ? -0.572 3.385 15.470 1.00 73.12 130 LYS A CA 1
ATOM 1060 C C . LYS A 1 130 ? -1.170 2.012 15.747 1.00 73.12 130 LYS A C 1
ATOM 1062 O O . LYS A 1 130 ? -2.349 1.806 15.458 1.00 73.12 130 LYS A O 1
ATOM 1067 N N . SER A 1 131 ? -0.371 1.102 16.304 1.00 70.62 131 SER A N 1
ATOM 1068 C CA . SER A 1 131 ? -0.887 -0.176 16.797 1.00 70.62 131 SER A CA 1
ATOM 1069 C C . SER A 1 131 ? -1.971 0.093 17.839 1.00 70.62 131 SER A C 1
ATOM 1071 O O . SER A 1 131 ? -1.792 0.918 18.738 1.00 70.62 131 SER A O 1
ATOM 1073 N N . ARG A 1 132 ? -3.116 -0.561 17.676 1.00 81.50 132 ARG A N 1
ATOM 1074 C CA . ARG A 1 132 ? -4.204 -0.570 18.649 1.00 81.50 132 ARG A CA 1
ATOM 1075 C C . ARG A 1 132 ? -4.347 -2.007 19.118 1.00 81.50 132 ARG A C 1
ATOM 1077 O O . ARG A 1 132 ? -4.298 -2.924 18.305 1.00 81.50 132 ARG A O 1
ATOM 1084 N N . SER A 1 133 ? -4.506 -2.196 20.414 1.00 86.94 133 SER A N 1
ATOM 1085 C CA . SER A 1 133 ? -4.825 -3.488 21.000 1.00 86.94 133 SER A CA 1
ATOM 1086 C C . SER A 1 133 ? -5.806 -3.277 22.142 1.00 86.94 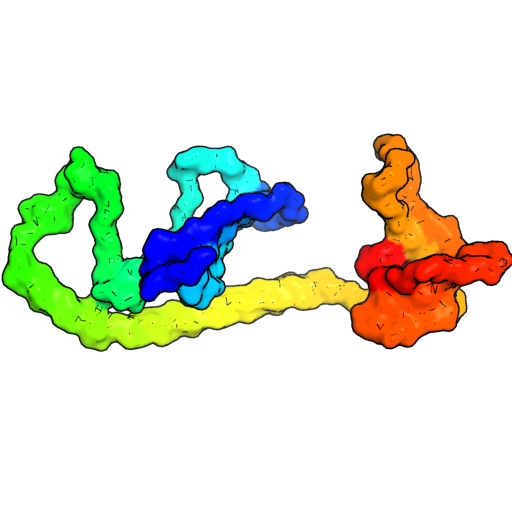133 SER A C 1
ATOM 1088 O O . SER A 1 133 ? -5.778 -2.246 22.817 1.00 86.94 133 SER A O 1
ATOM 1090 N N . PHE A 1 134 ? -6.689 -4.251 22.315 1.00 89.50 134 PHE A N 1
ATOM 1091 C CA . PHE A 1 134 ? -7.676 -4.299 23.385 1.00 89.50 134 PHE A CA 1
ATOM 1092 C C . PHE A 1 134 ? -7.460 -5.569 24.202 1.00 89.50 134 PHE A C 1
ATOM 1094 O O . PHE A 1 134 ? -6.977 -6.573 23.664 1.00 89.50 134 PHE A O 1
ATOM 1101 N N . GLN A 1 135 ? -7.775 -5.508 25.491 1.00 89.69 135 GLN A N 1
ATOM 1102 C CA . GLN A 1 135 ? -7.802 -6.680 26.363 1.00 89.69 135 GLN A CA 1
ATOM 1103 C C . GLN A 1 135 ? -9.236 -7.170 26.558 1.00 89.69 135 GLN A C 1
ATOM 1105 O O . GLN A 1 135 ? -10.188 -6.446 26.278 1.00 89.69 135 GLN A O 1
ATOM 1110 N N . VAL A 1 136 ? -9.382 -8.414 27.014 1.00 90.75 136 VAL A N 1
ATOM 1111 C CA . VAL A 1 136 ? -10.682 -8.943 27.449 1.00 90.75 136 VAL A CA 1
ATOM 1112 C C . VAL A 1 136 ? -11.231 -8.038 28.558 1.00 90.75 136 VAL A C 1
ATOM 1114 O O . VAL A 1 136 ? -10.452 -7.530 29.362 1.00 90.75 136 VAL A O 1
ATOM 1117 N N . GLU A 1 137 ? -12.542 -7.809 28.558 1.00 91.88 137 GLU A N 1
ATOM 1118 C CA . GLU A 1 137 ? -13.281 -6.835 29.379 1.00 91.88 137 GLU A CA 1
ATOM 1119 C C . GLU A 1 137 ? -13.113 -5.348 29.005 1.00 91.88 137 GLU A C 1
ATOM 1121 O O . GLU A 1 137 ? -13.821 -4.510 29.567 1.00 91.88 137 GLU A O 1
ATOM 1126 N N . ASP A 1 138 ? -12.256 -4.975 28.043 1.00 92.12 138 ASP A N 1
ATOM 1127 C CA . ASP A 1 138 ? -12.224 -3.583 27.572 1.00 92.12 138 ASP A CA 1
ATOM 1128 C C . ASP A 1 138 ? -13.561 -3.205 26.908 1.00 92.12 138 ASP A C 1
ATOM 1130 O O . ASP A 1 138 ? -14.093 -3.940 26.071 1.00 92.12 138 ASP A O 1
ATOM 1134 N N . LEU A 1 139 ? -14.064 -2.007 27.221 1.00 93.19 139 LEU A N 1
ATOM 1135 C CA . LEU A 1 139 ? -15.192 -1.414 26.507 1.00 93.19 139 LEU A CA 1
ATOM 1136 C C . LEU A 1 139 ? -14.711 -0.732 25.223 1.00 93.19 139 LEU A C 1
ATOM 1138 O O . LEU A 1 139 ? -13.771 0.073 25.222 1.00 93.19 139 LEU A O 1
ATOM 1142 N N . VAL A 1 140 ? -15.378 -1.031 24.113 1.00 92.88 140 VAL A N 1
ATOM 1143 C CA . VAL A 1 140 ? -15.057 -0.512 22.785 1.00 92.88 140 VAL A CA 1
ATOM 1144 C C . VAL A 1 140 ? -16.303 -0.030 22.053 1.00 92.88 140 VAL A C 1
ATOM 1146 O O . VAL A 1 140 ? -17.394 -0.575 22.179 1.00 92.88 140 VAL A O 1
ATOM 1149 N N . LEU A 1 141 ? -16.125 1.009 21.247 1.00 92.75 141 LEU A N 1
ATOM 1150 C CA . LEU A 1 141 ? -17.081 1.427 20.238 1.00 92.75 141 LEU A CA 1
ATOM 1151 C C . LEU A 1 141 ? -16.764 0.727 18.922 1.00 92.75 141 LEU A C 1
ATOM 1153 O O . LEU A 1 141 ? -15.602 0.611 18.520 1.00 92.75 141 LEU A O 1
ATOM 1157 N N . ARG A 1 142 ? -17.816 0.328 18.226 1.00 91.50 142 ARG A N 1
ATOM 1158 C CA . ARG A 1 142 ? -17.793 -0.357 16.943 1.00 91.50 142 ARG A CA 1
ATOM 1159 C C . ARG A 1 142 ? -18.210 0.598 15.839 1.00 91.50 142 ARG A C 1
ATOM 1161 O O . ARG A 1 142 ? -19.154 1.361 15.996 1.00 91.50 142 ARG A O 1
ATOM 1168 N N . ARG A 1 143 ? -17.525 0.569 14.702 1.00 89.31 143 ARG A N 1
ATOM 1169 C CA . ARG A 1 143 ? -17.923 1.374 13.543 1.00 89.31 143 ARG A CA 1
ATOM 1170 C C . ARG A 1 143 ? -19.245 0.858 12.965 1.00 89.31 143 ARG A C 1
ATOM 1172 O O . ARG A 1 143 ? -19.399 -0.352 12.813 1.00 89.31 143 ARG A O 1
ATOM 1179 N N . VAL A 1 144 ? -20.167 1.760 12.628 1.00 86.00 144 VAL A N 1
ATOM 1180 C CA . VAL A 1 144 ? -21.444 1.378 12.003 1.00 86.00 144 VAL A CA 1
ATOM 1181 C C . VAL A 1 144 ? -21.199 0.816 10.603 1.00 86.00 144 VAL A C 1
ATOM 1183 O O . VAL A 1 144 ? -20.338 1.308 9.866 1.00 86.00 144 VAL A O 1
ATOM 1186 N N . ASP A 1 145 ? -21.936 -0.237 10.248 1.00 77.62 145 ASP A N 1
ATOM 1187 C CA . ASP A 1 145 ? -21.865 -0.856 8.928 1.00 77.62 145 ASP A CA 1
ATOM 1188 C C . ASP A 1 145 ? -22.316 0.112 7.830 1.00 77.62 145 ASP A C 1
ATOM 1190 O O . ASP A 1 145 ? -23.340 0.778 7.952 1.00 77.62 145 ASP A O 1
ATOM 1194 N N . ALA A 1 146 ? -21.591 0.126 6.710 1.00 70.44 146 ALA A N 1
ATOM 1195 C CA . ALA A 1 146 ? -21.893 0.995 5.568 1.00 70.44 146 ALA A CA 1
ATOM 1196 C C . ALA A 1 146 ? -23.256 0.705 4.907 1.00 70.44 146 ALA A C 1
ATOM 1198 O O . ALA A 1 146 ? -23.753 1.528 4.147 1.00 70.44 146 ALA A O 1
ATOM 1199 N N . LEU A 1 147 ? -23.840 -0.468 5.176 1.00 68.00 147 LEU A N 1
ATOM 1200 C CA . LEU A 1 147 ? -25.166 -0.862 4.690 1.00 68.00 147 LEU A CA 1
ATOM 1201 C C . LEU A 1 147 ? -26.305 -0.283 5.536 1.00 68.00 147 LEU A C 1
ATOM 1203 O O . LEU A 1 147 ? -27.455 -0.310 5.102 1.00 68.00 147 LEU A O 1
ATOM 1207 N N . LYS A 1 148 ? -26.010 0.209 6.743 1.00 70.81 148 LYS A N 1
ATOM 1208 C CA . LYS A 1 148 ? -27.014 0.845 7.588 1.00 70.81 148 LYS A CA 1
ATOM 1209 C C . LYS A 1 148 ? -27.243 2.261 7.040 1.00 70.81 148 LYS A C 1
ATOM 1211 O O . LYS A 1 148 ? -26.262 2.983 6.861 1.00 70.81 148 LYS A O 1
ATOM 1216 N N . PRO A 1 149 ? -28.488 2.663 6.731 1.00 70.06 149 PRO A N 1
ATOM 1217 C CA . PRO A 1 149 ? -28.767 4.039 6.349 1.00 70.06 149 PRO A CA 1
ATOM 1218 C C . PRO A 1 149 ? -28.487 4.925 7.566 1.00 70.06 149 PRO A C 1
ATOM 1220 O O . PRO A 1 149 ? -29.168 4.827 8.581 1.00 70.06 149 PRO A O 1
ATOM 1223 N N . ILE A 1 150 ? -27.418 5.709 7.474 1.00 69.56 150 ILE A N 1
ATOM 1224 C CA . ILE A 1 150 ? -26.965 6.666 8.485 1.00 69.56 150 ILE A CA 1
ATOM 1225 C C . ILE A 1 150 ? -27.284 8.041 7.906 1.00 69.56 150 ILE A C 1
ATOM 1227 O O . ILE A 1 150 ? -26.802 8.366 6.814 1.00 69.56 150 ILE A O 1
ATOM 1231 N N . ASP A 1 151 ? -28.091 8.840 8.600 1.00 75.56 151 ASP A N 1
ATOM 1232 C CA . ASP A 1 151 ? -28.303 10.228 8.204 1.00 75.56 151 ASP A CA 1
ATOM 1233 C C . ASP A 1 151 ? -27.024 11.042 8.433 1.00 75.56 151 ASP A C 1
ATOM 1235 O O . ASP A 1 151 ? -26.154 10.692 9.227 1.00 75.56 151 ASP A O 1
ATOM 1239 N N . LYS A 1 152 ? -26.875 12.175 7.740 1.00 73.56 152 LYS A N 1
ATOM 1240 C CA . LYS A 1 152 ? -25.628 12.973 7.727 1.00 73.56 152 LYS A CA 1
ATOM 1241 C C . LYS A 1 152 ? -25.117 13.399 9.122 1.00 73.56 152 LYS A C 1
ATOM 1243 O O . LYS A 1 152 ? -23.962 13.807 9.239 1.00 73.56 152 LYS A O 1
ATOM 1248 N N . LEU A 1 153 ? -25.970 13.343 10.148 1.00 79.25 153 LEU A N 1
ATOM 1249 C CA . LEU A 1 153 ? -25.676 13.726 11.532 1.00 79.25 153 LEU A CA 1
ATOM 1250 C C . LEU A 1 153 ? -25.624 12.545 12.511 1.00 79.25 153 LEU A C 1
ATOM 1252 O O . LEU A 1 153 ? -25.327 12.756 13.687 1.00 79.25 153 LEU A O 1
ATOM 1256 N N . ASP A 1 154 ? -25.883 11.324 12.050 1.00 76.88 154 ASP A N 1
ATOM 1257 C CA . ASP A 1 154 ? -25.898 10.160 12.924 1.00 76.88 154 ASP A CA 1
ATOM 1258 C C . ASP A 1 154 ? -24.474 9.741 13.336 1.00 76.88 154 ASP A C 1
ATOM 1260 O O . ASP A 1 154 ? -23.514 9.869 12.559 1.00 76.88 154 ASP A O 1
ATOM 1264 N N . PRO A 1 155 ? -24.293 9.213 14.561 1.00 81.31 155 PRO A N 1
ATOM 1265 C CA . PRO A 1 155 ? -22.996 8.741 15.020 1.00 81.31 155 PRO A CA 1
ATOM 1266 C C . PRO A 1 155 ? -22.458 7.609 14.139 1.00 81.31 155 PRO A C 1
ATOM 1268 O O . PRO A 1 155 ? -23.081 6.567 13.967 1.00 81.31 155 PRO A O 1
ATOM 1271 N N . THR A 1 156 ? -21.225 7.757 13.653 1.00 85.19 156 THR A N 1
ATOM 1272 C CA . THR A 1 156 ? -20.540 6.707 12.872 1.00 85.19 156 THR A CA 1
ATOM 1273 C C . THR A 1 156 ? -19.970 5.568 13.729 1.00 85.19 156 THR A C 1
ATOM 1275 O O . THR A 1 156 ? -19.347 4.645 13.197 1.00 85.19 156 THR A O 1
ATOM 1278 N N . TRP A 1 157 ? -20.126 5.650 15.052 1.00 89.25 157 TRP A N 1
ATOM 1279 C CA . TRP A 1 157 ? -19.659 4.671 16.033 1.00 89.25 157 TRP A CA 1
ATOM 1280 C C . TRP A 1 157 ? -20.810 4.303 16.978 1.00 89.25 157 TRP A C 1
ATOM 1282 O O . TRP A 1 157 ? -21.430 5.189 17.555 1.00 89.25 157 TRP A O 1
ATOM 1292 N N . GLU A 1 158 ? -21.054 3.007 17.144 1.00 89.00 158 GLU A N 1
ATOM 1293 C CA . GLU A 1 158 ? -22.060 2.391 18.016 1.00 89.00 158 GLU A CA 1
ATOM 1294 C C . GLU A 1 158 ? -21.392 1.729 19.230 1.00 89.00 158 GLU A C 1
ATOM 1296 O O . GLU A 1 158 ? -20.243 1.289 19.151 1.00 89.00 158 GLU A O 1
ATOM 1301 N N . GLY A 1 159 ? -22.110 1.624 20.346 1.00 86.88 159 GLY A N 1
ATOM 1302 C CA . GLY A 1 159 ? -21.646 0.953 21.563 1.00 86.88 159 GLY A CA 1
ATOM 1303 C C . GLY A 1 159 ? -22.009 1.730 22.832 1.00 86.88 159 GLY A C 1
ATOM 1304 O O . GLY A 1 159 ? -22.726 2.729 22.743 1.00 86.88 159 GLY A O 1
ATOM 1305 N N . PRO A 1 160 ? -21.514 1.308 24.007 1.00 91.12 160 PRO A N 1
ATOM 1306 C CA . PRO A 1 160 ? -20.327 0.469 24.218 1.00 91.12 160 PRO A CA 1
ATOM 1307 C C . PRO A 1 160 ? -20.572 -1.044 24.092 1.00 91.12 160 PRO A C 1
ATOM 1309 O O . PRO A 1 160 ? -21.603 -1.547 24.515 1.00 91.12 160 PRO A O 1
ATOM 1312 N N . TYR A 1 161 ? -19.584 -1.761 23.556 1.00 92.75 161 TYR A N 1
ATOM 1313 C CA . TYR A 1 161 ? -19.509 -3.226 23.528 1.00 92.75 161 TYR A CA 1
ATOM 1314 C C . TYR A 1 161 ? -18.337 -3.700 24.381 1.00 92.75 161 TYR A C 1
ATOM 1316 O O . TYR A 1 161 ? -17.332 -2.996 24.491 1.00 92.75 161 TYR A O 1
ATOM 1324 N N . LYS A 1 162 ? -18.429 -4.900 24.947 1.00 94.12 162 LYS A N 1
ATOM 1325 C CA . LYS A 1 162 ? -17.366 -5.507 25.750 1.00 94.12 162 LYS A CA 1
ATOM 1326 C C . LYS A 1 162 ? -16.567 -6.512 24.925 1.00 94.12 162 LYS A C 1
ATOM 1328 O O . LYS A 1 162 ? -17.149 -7.314 24.205 1.00 94.12 162 LYS A O 1
ATOM 1333 N N . VAL A 1 163 ? -15.238 -6.486 25.025 1.00 93.44 163 VAL A N 1
ATOM 1334 C CA . VAL A 1 163 ? -14.371 -7.492 24.388 1.00 93.44 163 VAL A CA 1
ATOM 1335 C C . VAL A 1 163 ? -14.397 -8.795 25.189 1.00 93.44 163 VAL A C 1
ATOM 1337 O O . VAL A 1 163 ? -13.960 -8.808 26.336 1.00 93.44 163 VAL A O 1
ATOM 1340 N N . THR A 1 164 ? -14.838 -9.896 24.580 1.00 92.88 164 THR A N 1
ATOM 1341 C CA . THR A 1 164 ? -14.919 -11.217 25.237 1.00 92.88 164 THR A CA 1
ATOM 1342 C C . THR A 1 164 ? -13.713 -12.099 24.952 1.00 92.88 164 THR A C 1
ATOM 1344 O O . THR A 1 164 ? -13.214 -12.785 25.842 1.00 92.88 164 THR A O 1
ATOM 1347 N N . SER A 1 165 ? -13.199 -12.081 23.722 1.00 89.00 165 SER A N 1
ATOM 1348 C CA . SER A 1 165 ? -12.051 -12.902 23.340 1.00 89.00 165 SER A CA 1
ATOM 1349 C C . SER A 1 165 ? -11.176 -12.230 22.278 1.00 89.00 165 SER A C 1
ATOM 1351 O O . SER A 1 165 ? -11.618 -11.381 21.495 1.00 89.00 165 SER A O 1
ATOM 1353 N N . VAL A 1 166 ? -9.894 -12.607 22.260 1.00 91.19 166 VAL A N 1
ATOM 1354 C CA . VAL A 1 166 ? -8.912 -12.154 21.266 1.00 91.19 166 VAL A CA 1
ATOM 1355 C C . VAL A 1 166 ? -8.533 -13.342 20.387 1.00 91.19 166 VAL A C 1
ATOM 1357 O O . VAL A 1 166 ? -7.746 -14.192 20.794 1.00 91.19 166 VAL A O 1
ATOM 1360 N N . ILE A 1 167 ? -9.067 -13.392 19.167 1.00 85.75 167 ILE A N 1
ATOM 1361 C CA . ILE A 1 167 ? -8.844 -14.513 18.233 1.00 85.75 167 ILE A CA 1
ATOM 1362 C C . ILE A 1 167 ? -7.416 -14.490 17.658 1.00 85.75 167 ILE A C 1
ATOM 1364 O O . ILE A 1 167 ? -6.833 -15.529 17.351 1.00 85.75 167 ILE A O 1
ATOM 1368 N N . GLY A 1 168 ? -6.833 -13.296 17.509 1.00 79.12 168 GLY A N 1
ATOM 1369 C CA . GLY A 1 168 ? -5.493 -13.088 16.949 1.00 79.12 168 GLY A CA 1
ATOM 1370 C C . GLY A 1 168 ? -5.502 -12.289 15.643 1.00 79.12 168 GLY A C 1
ATOM 1371 O O . GLY A 1 168 ? -6.542 -12.059 15.032 1.00 79.12 168 GLY A O 1
ATOM 1372 N N . LYS A 1 169 ? -4.326 -11.788 15.230 1.00 81.69 169 LYS A N 1
ATOM 1373 C CA . LYS A 1 169 ? -4.142 -10.901 14.053 1.00 81.69 169 LYS A CA 1
ATOM 1374 C C . LYS A 1 169 ? -4.999 -9.616 14.071 1.00 81.69 169 LYS A C 1
ATOM 1376 O O . LYS A 1 169 ? -5.266 -9.032 13.023 1.00 81.69 169 LYS A O 1
ATOM 1381 N N . GLY A 1 170 ? -5.411 -9.162 15.258 1.00 86.69 170 GLY A N 1
ATOM 1382 C CA . GLY A 1 170 ? -6.230 -7.958 15.433 1.00 86.69 170 GLY A CA 1
ATOM 1383 C C . GLY A 1 170 ? -7.733 -8.171 15.227 1.00 86.69 170 GLY A C 1
ATOM 1384 O O . GLY A 1 170 ? -8.425 -7.201 14.933 1.00 86.69 170 GLY A O 1
ATOM 1385 N N . ALA A 1 171 ? -8.236 -9.403 15.348 1.00 91.38 171 ALA A N 1
ATOM 1386 C CA . ALA A 1 171 ? -9.667 -9.702 15.416 1.00 91.38 171 ALA A CA 1
ATOM 1387 C C . ALA A 1 171 ? -10.118 -9.965 16.866 1.00 91.38 171 ALA A C 1
ATOM 1389 O O . ALA A 1 171 ? -9.413 -10.645 17.618 1.00 91.38 171 ALA A O 1
ATOM 1390 N N . TYR A 1 172 ? -11.289 -9.437 17.226 1.00 92.88 172 TYR A N 1
ATOM 1391 C CA . TYR A 1 172 ? -11.873 -9.468 18.569 1.00 92.88 172 TYR A CA 1
ATOM 1392 C C . TYR A 1 172 ? -13.326 -9.940 18.524 1.00 92.88 172 TYR A C 1
ATOM 1394 O O . TYR A 1 172 ? -14.072 -9.540 17.629 1.00 92.88 172 TYR A O 1
ATOM 1402 N N . GLU A 1 173 ? -13.735 -10.748 19.495 1.00 94.06 173 GLU A N 1
ATOM 1403 C CA . GLU A 1 173 ? -15.149 -11.035 19.750 1.00 94.06 173 GLU A CA 1
ATOM 1404 C C . GLU A 1 173 ? -15.710 -10.014 20.731 1.00 94.06 173 GLU A C 1
ATOM 1406 O O . GLU A 1 173 ? -15.005 -9.534 21.623 1.00 94.06 173 GLU A O 1
ATOM 1411 N N . LEU A 1 174 ? -16.967 -9.646 20.510 1.00 93.62 174 LEU A N 1
ATOM 1412 C CA . LEU A 1 174 ? -17.633 -8.574 21.228 1.00 93.62 174 LEU A CA 1
ATOM 1413 C C . LEU A 1 174 ? -18.970 -9.058 21.769 1.00 93.62 174 LEU A C 1
ATOM 1415 O O . LEU A 1 174 ? -19.623 -9.898 21.153 1.00 93.62 174 LEU A O 1
ATOM 1419 N N . GLU A 1 175 ? -19.385 -8.463 22.873 1.00 94.38 175 GLU A N 1
ATOM 1420 C CA . GLU A 1 175 ? -20.656 -8.705 23.537 1.00 94.38 175 GLU A CA 1
ATOM 1421 C C . GLU A 1 175 ? -21.367 -7.375 23.790 1.00 94.38 175 GLU A C 1
ATOM 1423 O O . GLU A 1 175 ? -20.738 -6.358 24.111 1.00 94.38 175 GLU A O 1
ATOM 1428 N N . ASP A 1 176 ? -22.678 -7.385 23.585 1.00 90.31 176 ASP A N 1
ATOM 1429 C CA . ASP A 1 176 ? -23.561 -6.243 23.805 1.00 90.31 176 ASP A CA 1
ATOM 1430 C C . ASP A 1 176 ? -23.724 -5.977 25.320 1.00 90.31 176 ASP A C 1
ATOM 1432 O O . ASP A 1 176 ? -23.464 -6.872 26.131 1.00 90.31 176 ASP A O 1
ATOM 1436 N N . PRO A 1 177 ? -24.153 -4.772 25.748 1.00 85.44 177 PRO A N 1
ATOM 1437 C CA . PRO A 1 177 ? -24.406 -4.467 27.164 1.00 85.44 177 PRO A CA 1
ATOM 1438 C C . PRO A 1 177 ? -25.344 -5.463 27.861 1.00 85.44 177 PRO A C 1
ATOM 1440 O O . PRO A 1 177 ? -25.254 -5.662 29.071 1.00 85.44 177 PRO A O 1
ATOM 1443 N N . GLU A 1 178 ? -26.229 -6.096 27.093 1.00 86.44 178 GLU A N 1
ATOM 1444 C CA . GLU A 1 178 ? -27.201 -7.094 27.534 1.00 86.44 178 GLU A CA 1
ATOM 1445 C C . GLU A 1 178 ? -26.612 -8.510 27.683 1.00 86.44 178 GLU A C 1
ATOM 1447 O O . GLU A 1 178 ? -27.335 -9.434 28.054 1.00 86.44 178 GLU A O 1
ATOM 1452 N N . GLY A 1 179 ? -25.321 -8.707 27.400 1.00 86.25 179 GLY A N 1
ATOM 1453 C CA . GLY A 1 179 ? -24.651 -10.003 27.535 1.00 86.25 179 GLY A CA 1
ATOM 1454 C C . GLY A 1 179 ? -24.851 -10.949 26.341 1.00 86.25 179 GLY A C 1
ATOM 1455 O O . GLY A 1 179 ? -24.758 -12.169 26.464 1.00 86.25 179 GLY A O 1
ATOM 1456 N N . C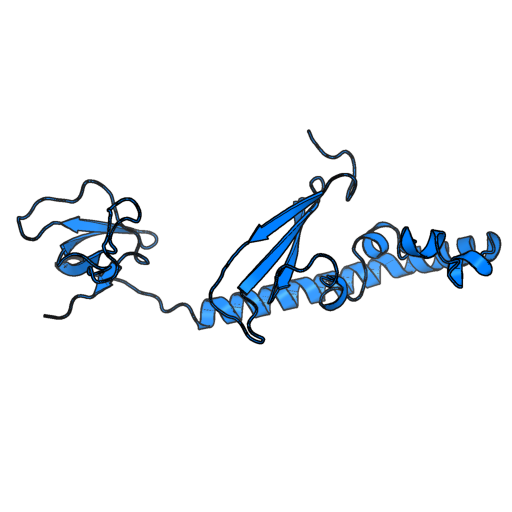YS A 1 180 ? -25.217 -10.405 25.176 1.00 87.56 180 CYS A N 1
ATOM 1457 C CA . CYS A 1 180 ? -25.387 -11.187 23.953 1.00 87.56 180 CYS A CA 1
ATOM 1458 C C . CYS A 1 180 ? -24.136 -11.062 23.070 1.00 87.56 180 CYS A C 1
ATOM 1460 O O . CYS A 1 180 ? -23.778 -9.943 22.692 1.00 87.56 180 CYS A O 1
ATOM 1462 N N . PRO A 1 181 ? -23.464 -12.169 22.707 1.00 89.75 181 PRO A N 1
ATOM 1463 C CA . PRO A 1 181 ? -22.298 -12.111 21.837 1.00 89.75 181 PRO A CA 1
ATOM 1464 C C . PRO A 1 181 ? -22.699 -11.738 20.407 1.00 89.75 181 PRO A C 1
ATOM 1466 O O . PRO A 1 181 ? -23.672 -12.251 19.848 1.00 89.75 181 PRO A O 1
ATOM 1469 N N . LEU A 1 182 ? -21.905 -10.874 19.780 1.00 88.38 182 LEU A N 1
ATOM 1470 C CA . LEU A 1 182 ? -22.069 -10.516 18.378 1.00 88.38 182 LEU A CA 1
ATOM 1471 C C . LEU A 1 182 ? -21.705 -11.709 17.474 1.00 88.38 182 LEU A C 1
ATOM 1473 O O . LEU A 1 182 ? -20.707 -12.388 17.709 1.00 88.38 182 LEU A O 1
ATOM 1477 N N . PRO A 1 183 ? -22.449 -11.940 16.375 1.00 87.31 183 PRO A N 1
ATOM 1478 C CA . PRO A 1 183 ? -22.340 -13.163 15.573 1.00 87.31 183 PRO A CA 1
ATOM 1479 C C . PRO A 1 183 ? -21.045 -13.275 14.757 1.00 87.31 183 PRO A C 1
ATOM 1481 O O . PRO A 1 183 ? -20.760 -14.330 14.194 1.00 87.31 183 PRO A O 1
ATOM 1484 N N . ARG A 1 184 ? -20.276 -12.187 14.632 1.00 89.50 184 ARG A N 1
ATOM 1485 C CA . ARG A 1 184 ? -19.022 -12.156 13.873 1.00 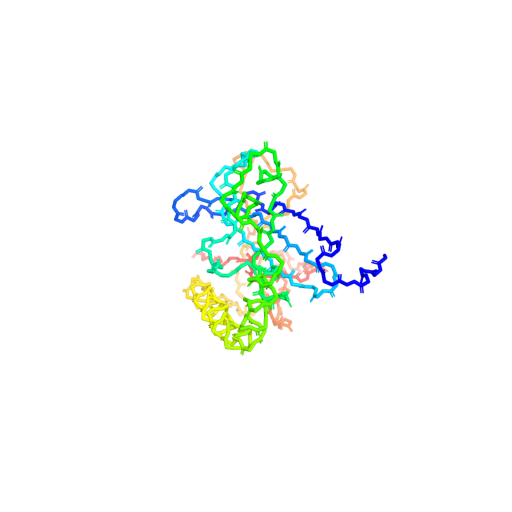89.50 184 ARG A CA 1
ATOM 1486 C C . ARG A 1 184 ? -17.918 -11.463 14.667 1.00 89.50 184 ARG A C 1
ATOM 1488 O O . ARG A 1 184 ? -18.206 -10.482 15.357 1.00 89.50 184 ARG A O 1
ATOM 1495 N N . PRO A 1 185 ? -16.658 -11.886 14.497 1.00 90.00 185 PRO A N 1
ATOM 1496 C CA . PRO A 1 185 ? -15.524 -11.171 15.053 1.00 90.00 185 PRO A CA 1
ATOM 1497 C C . PRO A 1 185 ? -15.236 -9.877 14.286 1.00 90.00 185 PRO A C 1
ATOM 1499 O O . PRO A 1 185 ? -15.482 -9.761 13.082 1.00 90.00 185 PRO A O 1
ATOM 1502 N N . TRP A 1 186 ? -14.676 -8.898 14.990 1.00 90.81 186 TRP A N 1
ATOM 1503 C CA . TRP A 1 186 ? -14.441 -7.546 14.498 1.00 90.81 186 TRP A CA 1
ATOM 1504 C C . TRP A 1 186 ? -12.957 -7.205 14.448 1.00 90.81 186 TRP A C 1
ATOM 1506 O O . TRP A 1 186 ? -12.198 -7.465 15.378 1.00 90.81 186 TRP A O 1
ATOM 1516 N N . ASN A 1 187 ? -12.535 -6.586 13.344 1.00 90.81 187 ASN A N 1
ATOM 1517 C CA . ASN A 1 187 ? -11.158 -6.141 13.175 1.00 90.81 187 ASN A CA 1
ATOM 1518 C C . ASN A 1 187 ? -10.884 -4.862 13.984 1.00 90.81 187 ASN A C 1
ATOM 1520 O O . ASN A 1 187 ? -11.703 -3.945 13.997 1.00 90.81 187 ASN A O 1
ATOM 1524 N N . VAL A 1 188 ? -9.688 -4.759 14.565 1.00 89.31 188 VAL A N 1
ATOM 1525 C CA . VAL A 1 188 ? -9.192 -3.624 15.355 1.00 89.31 188 VAL A CA 1
ATOM 1526 C C . VAL A 1 188 ? -9.371 -2.261 14.675 1.00 89.31 188 VAL A C 1
ATOM 1528 O O . VAL A 1 188 ? -9.596 -1.258 15.348 1.00 89.31 188 VAL A O 1
ATOM 1531 N N . HIS A 1 189 ? -9.318 -2.202 13.342 1.00 87.38 189 HIS A N 1
ATOM 1532 C CA . HIS A 1 189 ? -9.511 -0.962 12.583 1.00 87.38 189 HIS A CA 1
ATOM 1533 C C . HIS A 1 189 ? -10.948 -0.423 12.677 1.00 87.38 189 HIS A C 1
ATOM 1535 O O . HIS A 1 189 ? -11.159 0.784 12.551 1.00 87.38 189 HIS A O 1
ATOM 1541 N N . ASN A 1 190 ? -11.919 -1.300 12.939 1.00 89.62 190 ASN A N 1
ATOM 1542 C CA . ASN A 1 190 ? -13.332 -0.967 13.113 1.00 89.62 190 ASN A CA 1
ATOM 1543 C C . ASN A 1 190 ? -13.718 -0.789 14.588 1.00 89.62 190 ASN A C 1
ATOM 1545 O O . ASN A 1 190 ? -14.906 -0.674 14.883 1.00 89.62 190 ASN A O 1
ATOM 1549 N N . LEU A 1 191 ? -12.734 -0.754 15.495 1.00 90.62 191 LEU A N 1
ATOM 1550 C CA . LEU A 1 191 ? -12.933 -0.616 16.934 1.00 90.62 191 LEU A CA 1
ATOM 1551 C C . LEU A 1 191 ? -12.172 0.591 17.497 1.00 90.62 191 LEU A C 1
ATOM 1553 O O . LEU A 1 191 ? -11.084 0.967 17.039 1.00 90.62 191 LEU A O 1
ATOM 1557 N N . LYS A 1 192 ? -12.749 1.212 18.524 1.00 91.12 192 LYS A N 1
ATOM 1558 C CA . LYS A 1 192 ? -12.152 2.329 19.262 1.00 91.12 192 LYS A CA 1
ATOM 1559 C C . LYS A 1 192 ? -12.379 2.126 20.756 1.00 91.12 192 LYS A C 1
ATOM 1561 O O . LYS A 1 192 ? -13.479 1.767 21.144 1.00 91.12 192 LYS A O 1
ATOM 1566 N N . LYS A 1 193 ? -11.372 2.390 21.595 1.00 90.62 193 LYS A N 1
ATOM 1567 C CA . LYS A 1 193 ? -11.532 2.292 23.055 1.00 90.62 193 LYS A CA 1
ATOM 1568 C C . LYS A 1 193 ? -12.598 3.278 23.538 1.00 90.62 193 LYS A C 1
ATOM 1570 O O . LYS A 1 193 ? -12.571 4.444 23.131 1.00 90.62 193 LYS A O 1
ATOM 1575 N N . TYR A 1 194 ? -13.517 2.799 24.367 1.00 89.88 194 TYR A N 1
ATOM 1576 C CA . TYR A 1 194 ? -14.472 3.619 25.096 1.00 89.88 194 TYR A CA 1
ATOM 1577 C C . TYR A 1 194 ? -13.869 3.956 26.462 1.00 89.88 194 TYR A C 1
ATOM 1579 O O . TYR A 1 194 ? -13.372 3.073 27.159 1.00 89.88 194 TYR A O 1
ATOM 1587 N N . PHE A 1 195 ? -13.861 5.238 26.812 1.00 82.94 195 PHE A N 1
ATOM 1588 C CA . PHE A 1 195 ? -13.452 5.712 28.130 1.00 82.94 195 PHE A CA 1
ATOM 1589 C C . PHE A 1 195 ? -14.717 6.251 28.791 1.00 82.94 195 PHE A C 1
ATOM 1591 O O . PHE A 1 195 ? -15.328 7.168 28.239 1.00 82.94 195 PHE A O 1
ATOM 1598 N N . ALA A 1 196 ? -15.134 5.599 29.876 1.00 67.88 196 ALA A N 1
ATOM 1599 C CA . ALA A 1 196 ? -16.263 6.019 30.700 1.00 67.88 196 ALA A CA 1
ATOM 1600 C C . ALA A 1 196 ? -15.900 7.246 31.546 1.00 67.88 196 ALA A C 1
ATOM 1602 O O . ALA A 1 196 ? -14.702 7.380 31.894 1.00 67.88 196 ALA A O 1
#

InterPro domains:
  IPR012337 Ribonuclease H-like superfamily [SSF53098] (4-48)
  IPR036397 Ribonuclease H superfamily [G3DSA:3.30.420.10] (3-53)

Organism: NCBI:txid2727402

Sequence (196 aa):
MLSPCPFMQWGMDIVGPVPLAAGQRKFLLVAIDYFTKWVEAEPLARITEGEDNPQRVYRETPFSLVYGTEAIIPAELGIPSHRVMNFSEECNENLLRKNLDLIEELREKDFLRIQRYKNIMINSYNKRVKSRSFQVEDLVLRRVDALKPIDKLDPTWEGPYKVTSVIGKGAYELEDPEGCPLPRPWNVHNLKKYFA

Radius of gyration: 25.89 Å; chains: 1; bounding box: 55×34×71 Å

pLDDT: mean 75.89, std 12.07, range [41.19, 94.38]

Secondary structure (DSSP, 8-state):
---SSTTSSEEEEEE-PPSP-GGG--EEEEEEETTT--EEEEEESS--TT---GGGT-SS-HHHHHHSS----HHHHHTT-HHHHT--HHHHHHHHHHHHHHHHHHHHHHHHHHHHHHHHHHHHHHTT-------TT-EEEEEPPTTS---TTS-SEEEEEEEEEEEETTEEEEE-TTSPBPSS-EEGGGEEE---